Protein AF-A0A1F4KDP6-F1 (afdb_monomer)

Secondary structure (DSSP, 8-state):
----------PPPPPTTHHHHHHHHHHHHHHHHTHHHHHHHHHHHHHHHHHHHHHTT-HHHHHHHHHHHHHHHHHHHHHHHHHHHHHHTT---SHHHHHHHHHHHHH--SSS-HHHHHHHHHHHHHHHHHHHHHHHHHHHHHHHH-SS---SHHHHIIIIIS-SS-SHHHHHHHHHHHHHHHHHHHHHHH---

Structure (mmCIF, N/CA/C/O backbone):
data_AF-A0A1F4KDP6-F1
#
_entry.id   AF-A0A1F4KDP6-F1
#
loop_
_atom_site.group_PDB
_atom_site.id
_atom_site.type_symbol
_atom_site.label_atom_id
_atom_site.label_alt_id
_atom_site.label_comp_id
_atom_site.label_asym_id
_atom_site.label_entity_id
_atom_site.label_seq_id
_atom_site.pdbx_PDB_ins_code
_atom_site.Cartn_x
_atom_site.Cartn_y
_atom_site.Cartn_z
_atom_site.occupancy
_atom_site.B_iso_or_equiv
_atom_site.auth_seq_id
_atom_site.auth_comp_id
_atom_site.auth_asym_id
_atom_site.auth_atom_id
_atom_site.pdbx_PDB_model_num
ATOM 1 N N . MET A 1 1 ? 11.445 22.428 44.005 1.00 46.34 1 MET A N 1
ATOM 2 C CA . MET A 1 1 ? 10.998 21.864 42.712 1.00 46.34 1 MET A CA 1
ATOM 3 C C . MET A 1 1 ? 11.049 20.351 42.818 1.00 46.34 1 MET A C 1
ATOM 5 O O . MET A 1 1 ? 12.135 19.856 43.101 1.00 46.34 1 MET A O 1
ATOM 9 N N . PRO A 1 2 ? 9.939 19.611 42.669 1.00 44.88 2 PRO A N 1
ATOM 10 C CA . PRO A 1 2 ? 10.038 18.166 42.529 1.00 44.88 2 PRO A CA 1
ATOM 11 C C . PRO A 1 2 ? 10.537 17.830 41.109 1.00 44.88 2 PRO A C 1
ATOM 13 O O . PRO A 1 2 ? 10.125 18.495 40.155 1.00 44.88 2 PRO A O 1
ATOM 16 N N . PRO A 1 3 ? 11.428 16.840 40.945 1.00 52.94 3 PRO A N 1
ATOM 17 C CA . PRO A 1 3 ? 11.833 16.361 39.632 1.00 52.94 3 PRO A CA 1
ATOM 18 C C . PRO A 1 3 ? 10.669 15.590 38.998 1.00 52.94 3 PRO A C 1
ATOM 20 O O . PRO A 1 3 ? 10.153 14.635 39.574 1.00 52.94 3 PRO A O 1
ATOM 23 N N . THR A 1 4 ? 10.241 15.999 37.805 1.00 55.12 4 THR A N 1
ATOM 24 C CA . THR A 1 4 ? 9.323 15.218 36.972 1.00 55.12 4 THR A CA 1
ATOM 25 C C . THR A 1 4 ? 10.072 13.997 36.452 1.00 55.12 4 THR A C 1
ATOM 27 O O . THR A 1 4 ? 10.825 14.087 35.482 1.00 55.12 4 THR A O 1
ATOM 30 N N . SER A 1 5 ? 9.902 12.854 37.111 1.00 54.19 5 SER A N 1
ATOM 31 C CA . SER A 1 5 ? 10.318 11.562 36.578 1.00 54.19 5 SER A CA 1
ATOM 32 C C . SER A 1 5 ? 9.482 11.262 35.333 1.00 54.19 5 SER A C 1
ATOM 34 O O . SER A 1 5 ? 8.339 10.819 35.415 1.00 54.19 5 SER A O 1
ATOM 36 N N . SER A 1 6 ? 10.049 11.540 34.158 1.00 58.19 6 SER A N 1
ATOM 37 C CA . SER A 1 6 ? 9.520 11.051 32.887 1.00 58.19 6 SER A CA 1
ATOM 38 C C . SER A 1 6 ? 9.622 9.525 32.905 1.00 58.19 6 SER A C 1
ATOM 40 O O . SER A 1 6 ? 10.678 8.952 32.637 1.00 58.19 6 SER A O 1
ATOM 42 N N . SER A 1 7 ? 8.555 8.856 33.349 1.00 71.56 7 SER A N 1
ATOM 43 C CA . SER A 1 7 ? 8.452 7.404 33.273 1.00 71.56 7 SER A CA 1
ATOM 44 C C . SER A 1 7 ? 8.378 7.046 31.796 1.00 71.56 7 SER A C 1
ATOM 46 O O . SER A 1 7 ? 7.384 7.338 31.131 1.00 71.56 7 SER A O 1
ATOM 48 N N . ALA A 1 8 ? 9.461 6.472 31.272 1.00 72.94 8 ALA A N 1
ATOM 49 C CA . ALA A 1 8 ? 9.482 5.981 29.906 1.00 72.94 8 ALA A CA 1
ATOM 50 C C . ALA A 1 8 ? 8.299 5.013 29.697 1.00 72.94 8 ALA A C 1
ATOM 52 O O . ALA A 1 8 ? 8.023 4.190 30.580 1.00 72.94 8 ALA A O 1
ATOM 53 N N . PRO A 1 9 ? 7.584 5.104 28.563 1.00 73.69 9 PRO A N 1
ATOM 54 C CA . PRO A 1 9 ? 6.431 4.257 28.299 1.00 73.69 9 PRO A CA 1
ATOM 55 C C . PRO A 1 9 ? 6.825 2.780 28.383 1.00 73.69 9 PRO A C 1
ATOM 57 O O . PRO A 1 9 ? 7.870 2.357 27.886 1.00 73.69 9 PRO A O 1
ATOM 60 N N . LYS A 1 10 ? 5.981 1.977 29.038 1.00 79.81 10 LYS A N 1
ATOM 61 C CA . LYS A 1 10 ? 6.225 0.542 29.200 1.00 79.81 10 LYS A CA 1
ATOM 62 C C . LYS A 1 10 ? 6.181 -0.138 27.831 1.00 79.81 10 LYS A C 1
ATOM 64 O O . LYS A 1 10 ? 5.108 -0.272 27.245 1.00 79.81 10 LYS A O 1
ATOM 69 N N . VAL A 1 11 ? 7.337 -0.600 27.355 1.00 78.12 11 VAL A N 1
ATOM 70 C CA . VAL A 1 11 ? 7.451 -1.369 26.110 1.00 78.12 11 VAL A CA 1
ATOM 71 C C . VAL A 1 11 ? 6.605 -2.638 26.233 1.00 78.12 11 VAL A C 1
ATOM 73 O O . VAL A 1 11 ? 6.798 -3.442 27.148 1.00 78.12 11 VAL A O 1
ATOM 76 N N . ARG A 1 12 ? 5.636 -2.808 25.329 1.00 80.12 12 ARG A N 1
ATOM 77 C CA . ARG A 1 12 ? 4.829 -4.029 25.235 1.00 80.12 12 ARG A CA 1
ATOM 78 C C . ARG A 1 12 ? 5.523 -5.009 24.299 1.00 80.12 12 ARG A C 1
ATOM 80 O O . ARG A 1 12 ? 5.756 -4.690 23.139 1.00 80.12 12 ARG A O 1
ATOM 87 N N . THR A 1 13 ? 5.828 -6.206 24.789 1.00 83.81 13 THR A N 1
ATOM 88 C CA . THR A 1 13 ? 6.316 -7.296 23.940 1.00 83.81 13 THR A CA 1
ATOM 89 C C . THR A 1 13 ? 5.144 -7.866 23.148 1.00 83.81 13 THR A C 1
ATOM 91 O O . THR A 1 13 ? 4.147 -8.290 23.732 1.00 83.81 13 THR A O 1
ATOM 94 N N . ILE A 1 14 ? 5.257 -7.851 21.823 1.00 84.94 14 ILE A N 1
ATOM 95 C CA . ILE A 1 14 ? 4.246 -8.375 20.902 1.00 84.94 14 ILE A CA 1
ATOM 96 C C . ILE A 1 14 ? 4.724 -9.748 20.431 1.00 84.94 14 ILE A C 1
ATOM 98 O O . ILE A 1 14 ? 5.869 -9.897 20.005 1.00 84.94 14 ILE A O 1
ATOM 102 N N . GLY A 1 15 ? 3.868 -10.764 20.542 1.00 90.38 15 GLY A N 1
ATOM 103 C CA . GLY A 1 15 ? 4.198 -12.110 20.071 1.00 90.38 15 GLY A CA 1
ATOM 104 C C . GLY A 1 15 ? 4.234 -12.184 18.541 1.00 90.38 15 GLY A C 1
ATOM 105 O O . GLY A 1 15 ? 3.495 -11.469 17.869 1.00 90.38 15 GLY A O 1
ATOM 106 N N . LEU A 1 16 ? 5.028 -13.103 17.979 1.00 91.75 16 LEU A N 1
ATOM 107 C CA . LEU A 1 16 ? 5.149 -13.288 16.520 1.00 91.75 16 LEU A CA 1
ATOM 108 C C . LEU A 1 16 ? 3.801 -13.525 15.815 1.00 91.75 16 LEU A C 1
ATOM 110 O O . LEU A 1 16 ? 3.604 -13.068 14.696 1.00 91.75 16 LEU A O 1
ATOM 114 N N . MET A 1 17 ? 2.859 -14.204 16.479 1.00 93.19 17 MET A N 1
ATOM 115 C CA . MET A 1 17 ? 1.532 -14.519 15.924 1.00 93.19 17 MET A CA 1
ATOM 116 C C . MET A 1 17 ? 0.474 -13.444 16.188 1.00 93.19 17 MET A C 1
ATOM 118 O O . MET A 1 17 ? -0.661 -13.555 15.730 1.00 93.19 17 MET A O 1
ATOM 122 N N . GLN A 1 18 ? 0.814 -12.392 16.926 1.00 90.44 18 GLN A N 1
ATOM 123 C CA . GLN A 1 18 ? -0.145 -11.365 17.309 1.00 90.44 18 GLN A CA 1
ATOM 124 C C . GLN A 1 18 ? -0.760 -10.596 16.122 1.00 90.44 18 GLN A C 1
ATOM 126 O O . GLN A 1 18 ? -1.957 -10.311 16.198 1.00 90.44 18 GLN A O 1
ATOM 131 N N . PRO A 1 19 ? -0.041 -10.346 15.005 1.00 91.31 19 PRO A N 1
ATOM 132 C CA . PRO A 1 19 ? -0.649 -9.792 13.796 1.00 91.31 19 PRO A CA 1
ATOM 133 C C . PRO A 1 19 ? -1.786 -10.649 13.229 1.00 91.31 19 PRO A C 1
ATOM 135 O O . PRO A 1 19 ? -2.801 -10.110 12.794 1.00 91.31 19 PRO A O 1
ATOM 138 N N . LEU A 1 20 ? -1.668 -11.980 13.292 1.00 93.50 20 LEU A N 1
ATOM 139 C CA . LEU A 1 20 ? -2.738 -12.883 12.854 1.00 93.50 20 LEU A CA 1
ATOM 140 C C . LEU A 1 20 ? -3.960 -12.770 13.770 1.00 93.50 20 LEU A C 1
ATOM 142 O O . LEU A 1 20 ? -5.090 -12.720 13.294 1.00 93.50 20 LEU A O 1
ATOM 146 N N . THR A 1 21 ? -3.744 -12.647 15.081 1.00 91.38 21 THR A N 1
ATOM 147 C CA . THR A 1 21 ? -4.831 -12.411 16.041 1.00 91.38 21 THR A CA 1
ATOM 148 C C . THR A 1 21 ? -5.554 -11.090 15.773 1.00 91.38 21 THR A C 1
ATOM 150 O O . THR A 1 21 ? -6.776 -11.028 15.899 1.00 91.38 21 THR A O 1
ATOM 153 N N . TRP A 1 22 ? -4.834 -10.030 15.393 1.00 90.75 22 TRP A N 1
ATOM 154 C CA . TRP A 1 22 ? -5.454 -8.756 15.013 1.00 90.75 22 TRP A CA 1
ATOM 155 C C . TRP A 1 22 ? -6.295 -8.876 13.744 1.00 90.75 22 TRP A C 1
ATOM 157 O O . TRP A 1 22 ? -7.383 -8.312 13.703 1.00 90.75 22 TRP A O 1
ATOM 167 N N . LEU A 1 23 ? -5.845 -9.651 12.752 1.00 91.44 23 LEU A N 1
ATOM 168 C CA . LEU A 1 23 ? -6.625 -9.917 11.539 1.00 91.44 23 LEU A CA 1
ATOM 169 C C . LEU A 1 23 ? -7.934 -10.653 11.848 1.00 91.44 23 LEU A C 1
ATOM 171 O O . LEU A 1 23 ? -8.979 -10.273 11.326 1.00 91.44 23 LEU A O 1
ATOM 175 N N . VAL A 1 24 ? -7.901 -11.655 12.732 1.00 92.94 24 VAL A N 1
ATOM 176 C CA . VAL A 1 24 ? -9.118 -12.364 13.168 1.00 92.94 24 VAL A CA 1
ATOM 177 C C . VAL A 1 24 ? -10.084 -11.411 13.877 1.00 92.94 24 VAL A C 1
ATOM 179 O O . VAL A 1 24 ? -11.271 -11.402 13.571 1.00 92.94 24 VAL A O 1
ATOM 182 N N . ARG A 1 25 ? -9.584 -10.547 14.767 1.00 89.25 25 ARG A N 1
ATOM 183 C CA . ARG A 1 25 ? -10.423 -9.542 15.445 1.00 89.25 25 ARG A CA 1
ATOM 184 C C . ARG A 1 25 ? -11.013 -8.524 14.474 1.00 89.25 25 ARG A C 1
ATOM 186 O O . ARG A 1 25 ? -12.188 -8.204 14.579 1.00 89.25 25 ARG A O 1
ATOM 193 N N . ALA A 1 26 ? -10.225 -8.056 13.508 1.00 87.25 26 ALA A N 1
ATOM 194 C CA . ALA A 1 26 ? -10.706 -7.149 12.471 1.00 87.25 26 ALA A CA 1
ATOM 195 C C . ALA A 1 26 ? -11.806 -7.796 11.612 1.00 87.25 26 ALA A C 1
ATOM 197 O O . ALA A 1 26 ? -12.761 -7.127 11.218 1.00 87.25 26 ALA A O 1
ATOM 198 N N . TRP A 1 27 ? -11.702 -9.103 11.351 1.00 90.38 27 TRP A N 1
ATOM 199 C CA . TRP A 1 27 ? -12.753 -9.862 10.679 1.00 90.38 27 TRP A CA 1
ATOM 200 C C . TRP A 1 27 ? -14.034 -9.933 11.519 1.00 90.38 27 TRP A C 1
ATOM 202 O O . TRP A 1 27 ? -15.114 -9.631 11.010 1.00 90.38 27 TRP A O 1
ATOM 212 N N . ASP A 1 28 ? -13.918 -10.261 12.808 1.00 89.69 28 ASP A N 1
ATOM 213 C CA . ASP A 1 28 ? -15.059 -10.293 13.730 1.00 89.69 28 ASP A CA 1
ATOM 214 C C . ASP A 1 28 ? -15.745 -8.923 13.837 1.00 89.69 28 ASP A C 1
ATOM 216 O O . ASP A 1 28 ? -16.976 -8.844 13.792 1.00 89.69 28 ASP A O 1
ATOM 220 N N . ASP A 1 29 ? -14.968 -7.842 13.922 1.00 88.50 29 ASP A N 1
ATOM 221 C CA . ASP A 1 29 ? -15.471 -6.466 13.914 1.00 88.50 29 ASP A CA 1
ATOM 222 C C . ASP A 1 29 ? -16.233 -6.165 12.622 1.00 88.50 29 ASP A C 1
ATOM 224 O O . ASP A 1 29 ? -17.353 -5.654 12.664 1.00 88.50 29 ASP A O 1
ATOM 228 N N . MET A 1 30 ? -15.666 -6.519 11.466 1.00 86.81 30 MET A N 1
ATOM 229 C CA . MET A 1 30 ? -16.302 -6.303 10.166 1.00 86.81 30 MET A CA 1
ATOM 230 C C . MET A 1 30 ? -17.648 -7.030 10.066 1.00 86.81 30 MET A C 1
ATOM 232 O O . MET A 1 30 ? -18.629 -6.438 9.612 1.00 86.81 30 MET A O 1
ATOM 236 N N . VAL A 1 31 ? -17.720 -8.279 10.537 1.00 89.19 31 VAL A N 1
ATOM 237 C CA . VAL A 1 31 ? -18.964 -9.063 10.566 1.00 89.19 31 VAL A CA 1
ATOM 238 C C . VAL A 1 31 ? -19.986 -8.450 11.531 1.00 89.19 31 VAL A C 1
ATOM 240 O O . VAL A 1 31 ? -21.166 -8.367 11.192 1.00 89.19 31 VAL A O 1
ATOM 243 N N . ARG A 1 32 ? -19.553 -7.978 12.709 1.00 87.06 32 ARG A N 1
ATOM 244 C CA . ARG A 1 32 ? -20.430 -7.371 13.731 1.00 87.06 32 ARG A CA 1
ATOM 245 C C . ARG A 1 32 ? -20.969 -5.999 13.331 1.00 87.06 32 ARG A C 1
ATOM 247 O O . ARG A 1 32 ? -22.132 -5.709 13.594 1.00 87.06 32 ARG A O 1
ATOM 254 N N . ILE A 1 33 ? -20.140 -5.160 12.712 1.00 87.25 33 ILE A N 1
ATOM 255 C CA . ILE A 1 33 ? -20.524 -3.827 12.216 1.00 87.25 33 ILE A CA 1
ATOM 256 C C . ILE A 1 33 ? -21.403 -3.957 10.959 1.00 87.25 33 ILE A C 1
ATOM 258 O O . ILE A 1 33 ? -22.304 -3.147 10.726 1.00 87.25 33 ILE A O 1
ATOM 262 N N . GLY A 1 34 ? -21.161 -4.985 10.141 1.00 88.38 34 GLY A N 1
ATOM 263 C CA . GLY A 1 34 ? -21.977 -5.319 8.981 1.00 88.38 34 GLY A CA 1
ATOM 264 C C . GLY A 1 34 ? -21.835 -4.313 7.836 1.00 88.38 34 GLY A C 1
ATOM 265 O O . GLY A 1 34 ? -20.730 -3.973 7.405 1.00 88.38 34 GLY A O 1
ATOM 266 N N . PHE A 1 35 ? -22.968 -3.837 7.310 1.00 86.25 35 PHE A N 1
ATOM 267 C CA . PHE A 1 35 ? -23.013 -3.073 6.058 1.00 86.25 35 PHE A CA 1
ATOM 268 C C . PHE A 1 35 ? -22.203 -1.770 6.092 1.00 86.25 35 PHE A C 1
ATOM 270 O O . PHE A 1 35 ? -21.595 -1.422 5.087 1.00 86.25 35 PHE A O 1
ATOM 277 N N . ALA A 1 36 ? -22.151 -1.060 7.224 1.00 84.88 36 ALA A N 1
ATOM 278 C CA . ALA A 1 36 ? -21.415 0.205 7.309 1.00 84.88 36 ALA A CA 1
ATOM 279 C C . ALA A 1 36 ? -19.906 0.019 7.060 1.00 84.88 36 ALA A C 1
ATOM 281 O O . ALA A 1 36 ? -19.294 0.823 6.358 1.00 84.88 36 ALA A O 1
ATOM 282 N N . SER A 1 37 ? -19.329 -1.071 7.578 1.00 85.81 37 SER A N 1
ATOM 283 C CA . SER A 1 37 ? -17.924 -1.426 7.351 1.00 85.81 37 SER A CA 1
ATOM 284 C C . SER A 1 37 ? -17.690 -1.857 5.898 1.00 85.81 37 SER A C 1
ATOM 286 O O . SER A 1 37 ? -16.797 -1.339 5.224 1.00 85.81 37 SER A O 1
ATOM 288 N N . LEU A 1 38 ? -18.560 -2.728 5.370 1.00 87.88 38 LEU A N 1
ATOM 289 C CA . LEU A 1 38 ? -18.462 -3.223 3.992 1.00 87.88 38 LEU A CA 1
ATOM 290 C C . LEU A 1 38 ? -18.635 -2.122 2.944 1.00 87.88 38 LEU A C 1
ATOM 292 O O . LEU A 1 38 ? -17.889 -2.091 1.966 1.00 87.88 38 LEU A O 1
ATOM 296 N N . ALA A 1 39 ? -19.593 -1.215 3.131 1.00 87.75 39 ALA A N 1
ATOM 297 C CA . ALA A 1 39 ? -19.838 -0.113 2.208 1.00 87.75 39 ALA A CA 1
ATOM 298 C C . 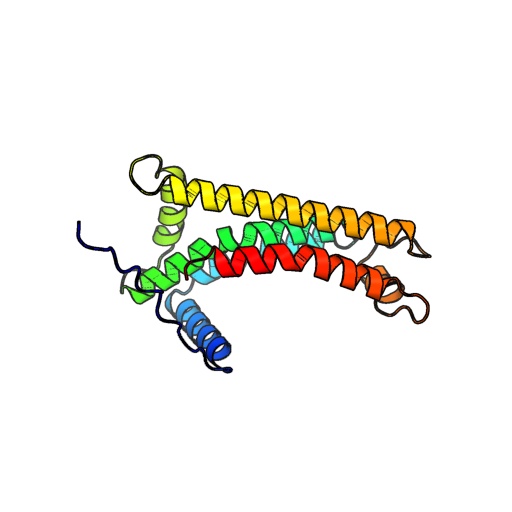ALA A 1 39 ? -18.609 0.798 2.110 1.00 87.75 39 ALA A C 1
ATOM 300 O O . ALA A 1 39 ? -18.168 1.125 1.009 1.00 87.75 39 ALA A O 1
ATOM 301 N N . HIS A 1 40 ? -18.005 1.143 3.250 1.00 86.50 40 HIS A N 1
ATOM 302 C CA . HIS A 1 40 ? -16.817 1.993 3.277 1.00 86.50 40 HIS A CA 1
ATOM 303 C C . HIS A 1 40 ? -15.591 1.306 2.658 1.00 86.50 40 HIS A C 1
ATOM 305 O O . HIS A 1 40 ? -14.902 1.899 1.827 1.00 86.50 40 HIS A O 1
ATOM 311 N N . GLY A 1 41 ? -15.358 0.029 2.980 1.00 87.62 41 GLY A N 1
ATOM 312 C CA . GLY A 1 41 ? -14.306 -0.766 2.337 1.00 87.62 41 GLY A CA 1
ATOM 313 C C . GLY A 1 41 ? -14.509 -0.901 0.823 1.00 87.62 41 GLY A C 1
ATOM 314 O O . GLY A 1 41 ? -13.557 -0.776 0.053 1.00 87.62 41 GLY A O 1
ATOM 315 N N . SER A 1 42 ? -15.757 -1.063 0.375 1.00 89.88 42 SER A N 1
ATOM 316 C CA . SER A 1 42 ? -16.097 -1.177 -1.049 1.00 89.88 42 SER A CA 1
ATOM 317 C C . SER A 1 42 ? -15.756 0.090 -1.830 1.00 89.88 42 SER A C 1
ATOM 319 O O . SER A 1 42 ? -15.273 -0.008 -2.954 1.00 89.88 42 SER A O 1
ATOM 321 N N . VAL A 1 43 ? -15.930 1.277 -1.238 1.00 89.75 43 VAL A N 1
ATOM 322 C CA . VAL A 1 43 ? -15.515 2.543 -1.869 1.00 89.75 43 VAL A CA 1
ATOM 323 C C . VAL A 1 43 ? -14.010 2.546 -2.150 1.00 89.75 43 VAL A C 1
ATOM 325 O O . VAL A 1 43 ? -13.594 2.936 -3.240 1.00 89.75 43 VAL A O 1
ATOM 328 N N . MET A 1 44 ? -13.190 2.057 -1.213 1.00 90.19 44 MET A N 1
ATOM 329 C CA . MET A 1 44 ? -11.738 1.960 -1.410 1.00 90.19 44 MET A CA 1
ATOM 330 C C . MET A 1 44 ? -11.374 0.955 -2.506 1.00 90.19 44 MET A C 1
ATOM 332 O O . MET A 1 44 ? -10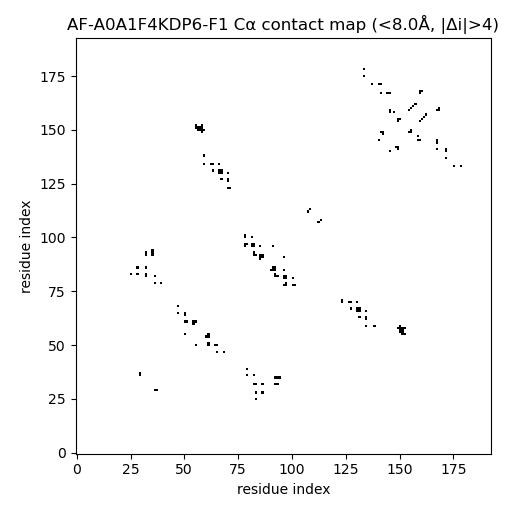.521 1.244 -3.345 1.00 90.19 44 MET A O 1
ATOM 336 N N . VAL A 1 45 ? -12.044 -0.202 -2.529 1.00 92.94 45 VAL A N 1
ATOM 337 C CA . VAL A 1 45 ? -11.851 -1.226 -3.567 1.00 92.94 45 VAL A CA 1
ATOM 338 C C . VAL A 1 45 ? -12.206 -0.674 -4.944 1.00 92.94 45 VAL A C 1
ATOM 340 O O . VAL A 1 45 ? -11.425 -0.828 -5.879 1.00 92.94 45 VAL A O 1
ATOM 343 N N . VAL A 1 46 ? -13.344 0.013 -5.071 1.00 94.50 46 VAL A N 1
ATOM 344 C CA . VAL A 1 46 ? -13.778 0.626 -6.333 1.00 94.50 46 VAL A CA 1
ATOM 345 C C . VAL A 1 46 ? -12.801 1.710 -6.779 1.00 94.50 46 VAL A C 1
ATOM 347 O O . VAL A 1 46 ? -12.445 1.746 -7.953 1.00 94.50 46 VAL A O 1
ATOM 350 N N . ALA A 1 47 ? -12.315 2.555 -5.866 1.00 91.69 47 ALA A N 1
ATOM 351 C CA . ALA A 1 47 ? -11.323 3.578 -6.191 1.00 91.69 47 ALA A CA 1
ATOM 352 C C . ALA A 1 47 ? -10.007 2.964 -6.705 1.00 91.69 47 ALA A C 1
ATOM 354 O O . ALA A 1 47 ? -9.503 3.372 -7.752 1.00 91.69 47 ALA A O 1
ATOM 355 N N . GLY A 1 48 ? -9.484 1.943 -6.019 1.00 91.12 48 GLY A N 1
ATOM 356 C CA . GLY A 1 48 ? -8.285 1.221 -6.455 1.00 91.12 48 GLY A CA 1
ATOM 357 C C . GLY A 1 48 ? -8.484 0.496 -7.791 1.00 91.12 48 GLY A C 1
ATOM 358 O O . GLY A 1 48 ? -7.641 0.589 -8.683 1.00 91.12 48 GLY A O 1
ATOM 359 N N . ALA A 1 49 ? -9.629 -0.165 -7.973 1.00 93.12 49 ALA A N 1
ATOM 360 C CA . ALA A 1 49 ? -9.983 -0.826 -9.226 1.00 93.12 49 ALA A CA 1
ATOM 361 C C . ALA A 1 49 ? -10.116 0.174 -10.384 1.00 93.12 49 ALA A C 1
ATOM 363 O O . ALA A 1 49 ? -9.649 -0.109 -11.485 1.00 93.12 49 ALA A O 1
ATOM 364 N N . ALA A 1 50 ? -10.685 1.357 -10.138 1.00 93.12 50 ALA A N 1
ATOM 365 C CA . ALA A 1 50 ? -10.776 2.426 -11.126 1.00 93.12 50 ALA A CA 1
ATOM 366 C C . ALA A 1 50 ? -9.388 2.943 -11.527 1.00 93.12 50 ALA A C 1
ATOM 368 O O . ALA A 1 50 ? -9.128 3.102 -12.719 1.00 93.12 50 ALA A O 1
ATOM 369 N N . ILE A 1 51 ? -8.474 3.136 -10.566 1.00 91.81 51 ILE A N 1
ATOM 370 C CA . ILE A 1 51 ? -7.076 3.496 -10.853 1.00 91.81 51 ILE A CA 1
ATOM 371 C C . ILE A 1 51 ? -6.440 2.457 -11.783 1.00 91.81 51 ILE A C 1
ATOM 373 O O . ILE A 1 51 ? -5.866 2.823 -12.809 1.00 91.81 51 ILE A O 1
ATOM 377 N N . ILE A 1 52 ? -6.580 1.167 -11.465 1.00 90.50 52 ILE A N 1
ATOM 378 C CA . ILE A 1 52 ? -6.028 0.084 -12.288 1.00 90.50 52 ILE A CA 1
ATOM 379 C C . ILE A 1 52 ? -6.661 0.097 -13.682 1.00 90.50 52 ILE A C 1
ATOM 381 O O . ILE A 1 52 ? -5.942 0.154 -14.677 1.00 90.50 52 ILE A O 1
ATOM 385 N N . ALA A 1 53 ? -7.991 0.110 -13.773 1.00 90.62 53 ALA A N 1
ATOM 386 C CA . ALA A 1 53 ? -8.703 0.083 -15.047 1.00 90.62 53 ALA A CA 1
ATOM 387 C C . ALA A 1 53 ? -8.301 1.254 -15.961 1.00 90.62 53 ALA A C 1
ATOM 389 O O . ALA A 1 53 ? -8.051 1.052 -17.149 1.00 90.62 53 ALA A O 1
ATOM 390 N N . LEU A 1 54 ? -8.166 2.462 -15.408 1.00 89.56 54 LEU A N 1
ATOM 391 C CA . LEU A 1 54 ? -7.847 3.671 -16.171 1.00 89.56 54 LEU A CA 1
ATOM 392 C C . LEU A 1 54 ? -6.358 3.793 -16.524 1.00 89.56 54 LEU A C 1
ATOM 394 O O . LEU A 1 54 ? -6.023 4.360 -17.565 1.00 89.56 54 LEU A O 1
ATOM 398 N N . ALA A 1 55 ? -5.458 3.286 -15.675 1.00 88.69 55 ALA A N 1
ATOM 399 C CA . ALA A 1 55 ? -4.023 3.539 -15.798 1.00 88.69 55 ALA A CA 1
ATOM 400 C C . ALA A 1 55 ? -3.178 2.310 -16.173 1.00 88.69 55 ALA A C 1
ATOM 402 O O . ALA A 1 55 ? -1.984 2.473 -16.403 1.00 88.69 55 ALA A O 1
ATOM 403 N N . HIS A 1 56 ? -3.747 1.104 -16.295 1.00 84.38 56 HI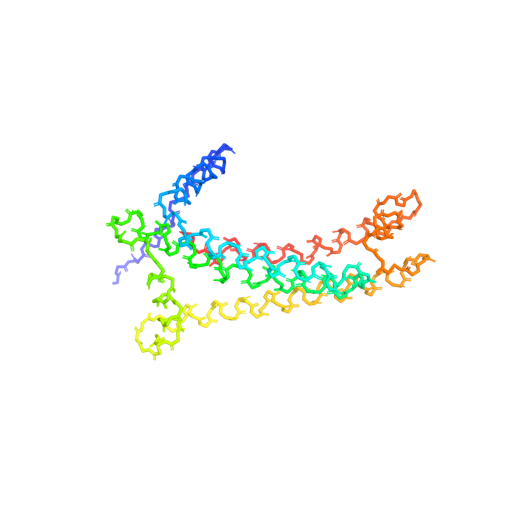S A N 1
ATOM 404 C CA . HIS A 1 56 ? -2.977 -0.128 -16.547 1.00 84.38 56 HIS A CA 1
ATOM 405 C C . HIS A 1 56 ? -2.041 -0.084 -17.770 1.00 84.38 56 HIS A C 1
ATOM 407 O O . HIS A 1 56 ? -0.978 -0.701 -17.748 1.00 84.38 56 HIS A O 1
ATOM 413 N N . HIS A 1 57 ? -2.397 0.667 -18.816 1.00 84.12 57 HIS A N 1
ATOM 414 C CA . HIS A 1 57 ? -1.562 0.861 -20.011 1.00 84.12 57 HIS A CA 1
ATOM 415 C C . HIS A 1 57 ? -0.530 1.992 -19.892 1.00 84.12 57 HIS 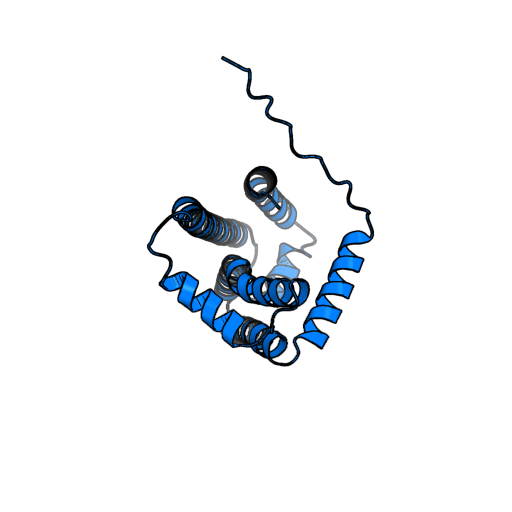A C 1
ATOM 417 O O . HIS A 1 57 ? 0.258 2.213 -20.807 1.00 84.12 57 HIS A O 1
ATOM 423 N N . ARG A 1 58 ? -0.555 2.757 -18.801 1.00 84.50 58 ARG A N 1
ATOM 424 C CA . ARG A 1 58 ? 0.313 3.912 -18.566 1.00 84.50 58 ARG A CA 1
ATOM 425 C C . ARG A 1 58 ? 1.067 3.691 -17.265 1.00 84.50 58 ARG A C 1
ATOM 427 O O . ARG A 1 58 ? 0.677 4.231 -16.234 1.00 84.50 58 ARG A O 1
ATOM 434 N N . PHE A 1 59 ? 2.150 2.915 -17.319 1.00 83.56 59 PHE A N 1
ATOM 435 C CA . PHE A 1 59 ? 2.906 2.486 -16.135 1.00 83.56 59 PHE A CA 1
ATOM 436 C C . PHE A 1 59 ? 3.182 3.613 -15.130 1.00 83.56 59 PHE A C 1
ATOM 438 O O . PHE A 1 59 ? 2.862 3.471 -13.954 1.00 83.56 59 PHE A O 1
ATOM 445 N N . TRP A 1 60 ? 3.681 4.765 -15.586 1.00 82.25 60 TRP A N 1
ATOM 446 C CA . TRP A 1 60 ? 3.986 5.896 -14.700 1.00 82.25 60 TRP A CA 1
ATOM 447 C C . TRP A 1 60 ? 2.747 6.557 -14.091 1.00 82.25 60 TRP A C 1
ATOM 449 O O . TRP A 1 60 ? 2.778 6.965 -12.932 1.00 82.25 60 TRP A O 1
ATOM 459 N N . LEU A 1 61 ? 1.641 6.618 -14.840 1.00 84.31 61 LEU A N 1
ATOM 460 C CA . LEU A 1 61 ? 0.363 7.099 -14.315 1.00 84.31 61 LEU A CA 1
ATOM 461 C C . LEU A 1 61 ? -0.178 6.132 -13.258 1.00 84.31 61 LEU A C 1
ATOM 463 O O . LEU A 1 61 ? -0.650 6.575 -12.217 1.00 84.31 61 LEU A O 1
ATOM 467 N N . LEU A 1 62 ? -0.080 4.824 -13.510 1.00 86.06 62 LEU A N 1
ATOM 468 C CA . LEU A 1 62 ? -0.512 3.787 -12.577 1.00 86.06 62 LEU A CA 1
ATOM 469 C C . LEU A 1 62 ? 0.315 3.820 -11.293 1.00 86.06 62 LEU A C 1
ATOM 471 O O . LEU A 1 62 ? -0.257 3.835 -10.208 1.00 86.06 62 LEU A O 1
ATOM 475 N N . ALA A 1 63 ? 1.643 3.868 -11.418 1.00 85.19 63 ALA A N 1
ATOM 476 C CA . ALA A 1 63 ? 2.559 3.943 -10.288 1.00 85.19 63 ALA A CA 1
ATOM 477 C C . ALA A 1 63 ? 2.279 5.192 -9.442 1.00 85.19 63 ALA A C 1
ATOM 479 O O . ALA A 1 63 ? 2.056 5.075 -8.241 1.00 85.19 63 ALA A O 1
ATOM 480 N N . GLY A 1 64 ? 2.185 6.368 -10.074 1.00 86.31 64 GLY A N 1
ATOM 481 C CA . GLY A 1 64 ? 1.863 7.616 -9.382 1.00 86.31 64 GLY A CA 1
ATOM 482 C C . GLY A 1 64 ? 0.491 7.595 -8.701 1.00 86.31 64 GLY A C 1
ATOM 483 O O . GLY A 1 64 ? 0.380 7.964 -7.533 1.00 86.31 64 GLY A O 1
ATOM 484 N N . ALA A 1 65 ? -0.549 7.125 -9.394 1.00 86.69 65 ALA A N 1
ATOM 485 C CA . ALA A 1 65 ? -1.907 7.068 -8.853 1.00 86.69 65 ALA A CA 1
ATOM 486 C C . ALA A 1 65 ? -2.037 6.071 -7.691 1.00 86.69 65 ALA A C 1
ATOM 488 O O . ALA A 1 65 ? -2.669 6.390 -6.684 1.00 86.69 65 ALA A O 1
ATOM 489 N N . LEU A 1 66 ? -1.408 4.893 -7.789 1.00 86.62 66 LEU A N 1
ATOM 490 C CA . LEU A 1 66 ? -1.371 3.919 -6.696 1.00 86.62 66 LEU A CA 1
ATOM 491 C C . LEU A 1 66 ? -0.583 4.454 -5.498 1.00 86.62 66 LEU A C 1
ATOM 493 O O . LEU A 1 66 ? -1.065 4.350 -4.372 1.00 86.62 66 LEU A O 1
ATOM 497 N N . SER A 1 67 ? 0.584 5.069 -5.721 1.00 85.25 67 SER A N 1
ATOM 498 C CA . SER A 1 67 ? 1.357 5.707 -4.651 1.00 85.25 67 SER A CA 1
ATOM 499 C C . SER A 1 67 ? 0.553 6.805 -3.952 1.00 85.25 67 SER A C 1
ATOM 501 O O . SER A 1 67 ? 0.495 6.824 -2.725 1.00 85.25 67 SER A O 1
ATOM 503 N N . GLY A 1 68 ? -0.129 7.672 -4.706 1.00 84.31 68 GLY A N 1
ATOM 504 C CA . GLY A 1 68 ? -1.000 8.706 -4.144 1.00 84.31 68 GLY A CA 1
ATOM 505 C C . GLY A 1 68 ? -2.166 8.124 -3.341 1.00 84.31 68 GLY A C 1
ATOM 506 O O . GLY A 1 68 ? -2.437 8.571 -2.228 1.00 84.31 68 GLY A O 1
ATOM 507 N N . PHE A 1 69 ? -2.815 7.078 -3.856 1.00 87.06 69 PHE A N 1
ATOM 508 C CA . PHE A 1 69 ? -3.882 6.382 -3.139 1.00 87.06 69 PHE A CA 1
ATOM 509 C C . PHE A 1 69 ? -3.394 5.786 -1.811 1.00 87.06 69 PHE A C 1
ATOM 511 O O . PHE A 1 69 ? -4.039 5.979 -0.782 1.00 87.06 69 PHE A O 1
ATOM 518 N N . LEU A 1 70 ? -2.229 5.132 -1.806 1.00 83.56 70 LEU A N 1
ATOM 519 C CA . LEU A 1 70 ? -1.597 4.575 -0.604 1.00 83.56 70 LEU A CA 1
ATOM 520 C C . LEU A 1 70 ? -1.246 5.643 0.440 1.00 83.56 70 LEU A C 1
ATOM 522 O O . LEU A 1 70 ? -1.369 5.377 1.631 1.00 83.56 70 LEU A O 1
ATOM 526 N N . VAL A 1 71 ? -0.861 6.851 0.019 1.00 81.25 71 VAL A N 1
ATOM 527 C CA . VAL A 1 71 ? -0.607 7.976 0.937 1.00 81.25 71 VAL A CA 1
ATOM 528 C C . VAL A 1 71 ? -1.895 8.462 1.610 1.00 81.25 71 VAL A C 1
ATOM 530 O O . VAL A 1 71 ? -1.877 8.823 2.785 1.00 81.25 71 VAL A O 1
ATOM 533 N N . VAL A 1 72 ? -3.024 8.451 0.896 1.00 78.50 72 VAL A N 1
ATOM 534 C CA . VAL A 1 72 ? -4.330 8.894 1.422 1.00 78.50 72 VAL A CA 1
ATOM 535 C C . VAL A 1 72 ? -5.047 7.780 2.204 1.00 78.50 72 VAL A C 1
ATOM 537 O O . VAL A 1 72 ? -5.866 8.059 3.083 1.00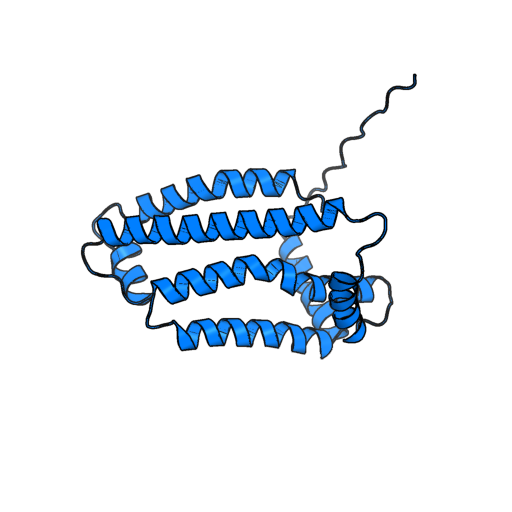 78.50 72 VAL A O 1
ATOM 540 N N . ALA A 1 73 ? -4.719 6.514 1.941 1.00 82.38 73 ALA A N 1
ATOM 541 C CA . ALA A 1 73 ? -5.364 5.348 2.544 1.00 82.38 73 ALA A CA 1
ATOM 542 C C . ALA A 1 73 ? -5.414 5.351 4.089 1.00 82.38 73 ALA A C 1
ATOM 544 O O . ALA A 1 73 ? -6.479 5.028 4.619 1.00 82.38 73 ALA A O 1
ATOM 545 N N . PRO A 1 74 ? -4.370 5.758 4.847 1.00 76.06 74 PRO A N 1
ATOM 546 C CA . PRO A 1 74 ? -4.440 5.831 6.308 1.00 76.06 74 PRO A CA 1
ATOM 547 C C . PRO A 1 74 ? -5.540 6.769 6.805 1.00 76.06 74 PRO A C 1
ATOM 549 O O . PRO A 1 74 ? -6.241 6.442 7.761 1.00 76.06 74 PRO A O 1
ATOM 552 N N . VAL A 1 75 ? -5.742 7.902 6.121 1.00 76.81 75 VAL A N 1
ATOM 553 C CA . VAL A 1 75 ? -6.815 8.853 6.439 1.00 76.81 75 VAL A CA 1
ATOM 554 C C . VAL A 1 75 ? -8.171 8.209 6.173 1.00 76.81 75 VAL A C 1
ATOM 556 O O . VAL A 1 75 ? -9.054 8.266 7.024 1.00 76.81 75 VAL A O 1
ATOM 559 N N . LEU A 1 76 ? -8.329 7.518 5.042 1.00 81.19 76 LEU A N 1
ATOM 560 C CA . LEU A 1 76 ? -9.566 6.799 4.724 1.00 81.19 76 LEU A CA 1
ATOM 561 C C . LEU A 1 76 ? -9.861 5.681 5.739 1.00 81.19 76 LEU A C 1
ATOM 563 O O . LEU A 1 76 ? -11.025 5.473 6.100 1.00 81.19 76 LEU A O 1
ATOM 567 N N . ALA A 1 77 ? -8.822 5.005 6.236 1.00 83.06 77 ALA A N 1
ATOM 568 C CA . ALA A 1 77 ? -8.916 3.944 7.237 1.00 83.06 77 ALA A CA 1
ATOM 569 C C . ALA A 1 77 ? -9.339 4.451 8.628 1.00 83.06 77 ALA A C 1
ATOM 571 O O . ALA A 1 77 ? -9.924 3.684 9.391 1.00 83.06 77 ALA A O 1
ATOM 572 N N . THR A 1 78 ? -9.141 5.738 8.952 1.00 81.06 78 THR A N 1
ATOM 573 C CA . THR A 1 78 ? -9.565 6.315 10.250 1.00 81.06 78 THR A CA 1
ATOM 574 C C . THR A 1 78 ? -11.042 6.099 10.564 1.00 81.06 78 THR A C 1
ATOM 576 O O . THR A 1 78 ? -11.408 5.899 11.719 1.00 81.06 78 THR A O 1
ATOM 579 N N . SER A 1 79 ? -11.894 6.080 9.543 1.00 81.12 79 SER A N 1
ATOM 580 C CA . SER A 1 79 ? -13.324 5.800 9.690 1.00 81.12 79 SER A CA 1
ATOM 581 C C . SER A 1 79 ? -13.620 4.346 10.086 1.00 81.12 79 SER A C 1
ATOM 583 O O . SER A 1 79 ? -14.498 4.114 10.914 1.00 81.12 79 SER A O 1
ATOM 585 N N . LEU A 1 80 ? -12.853 3.377 9.572 1.00 84.12 80 LEU A N 1
ATOM 586 C CA . LEU A 1 80 ? -12.937 1.974 9.988 1.00 84.12 80 LEU A CA 1
ATOM 587 C C . LEU A 1 80 ? -12.438 1.819 11.428 1.00 84.12 80 LEU A C 1
ATOM 589 O O . LEU A 1 80 ? -13.097 1.170 12.237 1.00 84.12 80 LEU A O 1
ATOM 593 N N . TYR A 1 81 ? -11.348 2.503 11.789 1.00 83.19 81 TYR A N 1
ATOM 594 C CA . TYR A 1 81 ? -10.874 2.541 13.176 1.00 83.19 81 TYR A CA 1
ATOM 595 C C . TYR A 1 81 ? -11.898 3.177 14.121 1.00 83.19 81 TYR A C 1
ATOM 597 O O . TYR A 1 81 ? -12.087 2.703 15.240 1.00 83.19 81 TYR A O 1
ATOM 605 N N . ALA A 1 82 ? -12.598 4.225 13.682 1.00 83.44 82 ALA A N 1
ATOM 606 C CA . ALA A 1 82 ? -13.666 4.838 14.461 1.00 83.44 82 ALA A CA 1
ATOM 607 C C . ALA A 1 82 ? -14.840 3.872 14.688 1.00 83.44 82 ALA A C 1
ATOM 609 O O . ALA A 1 82 ? -15.388 3.852 15.791 1.00 83.44 82 ALA A O 1
ATOM 610 N N . LEU A 1 83 ? -15.189 3.054 13.689 1.00 85.38 83 LEU A N 1
ATOM 611 C CA . LEU A 1 83 ? -16.219 2.020 13.811 1.00 85.38 83 LEU A CA 1
ATOM 612 C C . LEU A 1 83 ? -15.811 0.911 14.791 1.00 85.38 83 LEU A C 1
ATOM 614 O O . LEU A 1 83 ? -16.581 0.619 15.705 1.00 85.38 83 LEU A O 1
ATOM 618 N N . SER A 1 84 ? -14.604 0.347 14.662 1.00 84.88 84 SER A N 1
ATOM 619 C CA . SER A 1 84 ? -14.089 -0.650 15.619 1.00 84.88 84 SER A CA 1
ATOM 620 C C . SER A 1 84 ? -14.017 -0.083 17.038 1.00 84.88 84 SER A C 1
ATOM 622 O O . SER A 1 84 ? -14.462 -0.718 17.989 1.00 84.88 84 SER A O 1
ATOM 624 N N . ARG A 1 85 ? -13.572 1.168 17.199 1.00 84.81 85 ARG A N 1
ATOM 625 C CA . ARG A 1 85 ? -13.530 1.834 18.509 1.00 84.81 85 ARG A CA 1
ATOM 626 C C . ARG A 1 85 ? -14.920 2.057 19.112 1.00 84.81 85 ARG A C 1
ATOM 628 O O . ARG A 1 85 ? -15.069 1.982 20.329 1.00 84.81 85 ARG A O 1
ATOM 635 N N . ALA A 1 86 ? -15.927 2.363 18.293 1.00 85.00 86 ALA A N 1
ATOM 636 C CA . ALA A 1 86 ? -17.311 2.466 18.756 1.00 85.00 86 ALA A CA 1
ATOM 637 C C . ALA A 1 86 ? -17.832 1.096 19.221 1.00 85.00 86 ALA A C 1
ATOM 639 O O . ALA A 1 86 ? -18.437 1.002 20.289 1.00 85.00 86 ALA A O 1
ATOM 640 N N . LEU A 1 87 ? -17.517 0.033 18.473 1.00 86.75 87 LEU A N 1
ATOM 641 C CA . LEU A 1 87 ? -17.869 -1.342 18.827 1.00 86.75 87 LEU A CA 1
ATOM 642 C C . LEU A 1 87 ? -17.236 -1.770 20.163 1.00 86.75 87 LEU A C 1
ATOM 644 O O . LEU A 1 87 ? -17.938 -2.289 21.030 1.00 86.75 87 LEU A O 1
ATOM 648 N N . GLU A 1 88 ? -15.946 -1.490 20.372 1.00 85.88 88 GLU A N 1
ATOM 649 C CA . GLU A 1 88 ? -15.240 -1.773 21.634 1.00 85.88 88 GLU A CA 1
ATOM 650 C C . GLU A 1 88 ? -15.841 -1.033 22.839 1.00 85.88 88 GLU A C 1
ATOM 652 O O . GLU A 1 88 ? -15.817 -1.540 23.960 1.00 85.88 88 GLU A O 1
ATOM 657 N N . ARG A 1 89 ? -16.407 0.160 22.622 1.00 86.25 89 ARG A N 1
ATOM 658 C CA . ARG A 1 89 ? -17.059 0.973 23.664 1.00 86.25 89 ARG A CA 1
ATOM 659 C C . ARG A 1 89 ? -18.511 0.575 23.933 1.00 86.25 89 ARG A C 1
ATOM 661 O O . ARG A 1 89 ? -19.152 1.186 24.786 1.00 86.25 89 ARG A O 1
ATOM 668 N N . GLY A 1 90 ? -19.042 -0.420 23.221 1.00 83.62 90 GLY A N 1
ATOM 669 C CA . GLY A 1 90 ? -20.460 -0.785 23.282 1.00 83.62 90 GLY A CA 1
ATOM 670 C C . GLY A 1 90 ? -21.387 0.281 22.684 1.00 83.62 90 GLY A C 1
ATOM 671 O O . GLY A 1 90 ? -22.590 0.276 22.944 1.00 83.62 90 GLY A O 1
ATOM 672 N N . GLU A 1 91 ? -20.841 1.209 21.897 1.00 85.19 91 GLU A N 1
ATOM 673 C CA . GLU A 1 91 ? -21.602 2.227 21.181 1.00 85.19 91 GLU A CA 1
ATOM 674 C C . GLU A 1 91 ? -22.153 1.658 19.861 1.00 85.19 91 GLU A C 1
ATOM 676 O O . GLU A 1 91 ? -21.688 0.644 19.335 1.00 85.19 91 GLU A O 1
ATOM 681 N N . LYS A 1 92 ? -23.166 2.319 19.286 1.00 82.94 92 LYS A N 1
ATOM 682 C CA . LYS A 1 92 ? -23.709 1.923 17.979 1.00 82.94 92 LYS A CA 1
ATOM 683 C C . LYS A 1 92 ? -22.707 2.265 16.872 1.00 82.94 92 LYS A C 1
ATOM 685 O O . LYS A 1 92 ? -22.593 3.426 16.489 1.00 82.94 92 LYS A O 1
ATOM 690 N N . ALA A 1 93 ? -22.018 1.256 16.345 1.00 83.38 93 ALA A N 1
ATOM 691 C CA . ALA A 1 93 ? -21.124 1.379 15.196 1.00 83.38 93 ALA A CA 1
ATOM 692 C C . ALA A 1 93 ? -21.927 1.424 13.879 1.00 83.38 93 ALA A C 1
ATOM 694 O O . ALA A 1 93 ? -22.117 0.409 13.214 1.00 83.38 93 ALA A O 1
ATOM 695 N N . ASP A 1 94 ? -22.445 2.603 13.527 1.00 83.50 94 ASP A N 1
ATOM 696 C CA . ASP A 1 94 ? -23.258 2.823 12.326 1.00 83.50 94 ASP A CA 1
ATOM 697 C C . ASP A 1 94 ? -22.647 3.873 11.375 1.00 83.50 94 ASP A C 1
ATOM 699 O O . ASP A 1 94 ? -21.628 4.508 11.655 1.00 83.50 94 ASP A O 1
ATOM 703 N N . ALA A 1 95 ? -23.293 4.096 10.226 1.00 80.19 95 ALA A N 1
ATOM 704 C CA . ALA A 1 95 ? -22.858 5.100 9.253 1.00 80.19 95 ALA A CA 1
ATOM 705 C C . ALA A 1 95 ? -22.822 6.535 9.823 1.00 80.19 95 ALA A C 1
ATOM 707 O O . ALA A 1 95 ? -22.129 7.394 9.276 1.00 80.19 95 ALA A O 1
ATOM 708 N N . ARG A 1 96 ? -23.524 6.815 10.934 1.00 81.44 96 ARG A N 1
ATOM 709 C CA . ARG A 1 96 ? -23.469 8.126 11.596 1.00 81.44 96 ARG A CA 1
ATOM 710 C C . ARG A 1 96 ? -22.155 8.314 12.328 1.00 81.44 96 ARG A C 1
ATOM 712 O O . ARG A 1 96 ? -21.723 9.455 12.430 1.00 81.44 96 ARG A O 1
ATOM 719 N N . VAL A 1 97 ? -21.513 7.248 12.810 1.00 80.38 97 VAL A N 1
ATOM 720 C CA . VAL A 1 97 ? -20.149 7.320 13.356 1.00 80.38 97 VAL A CA 1
ATOM 721 C C . VAL A 1 97 ? -19.188 7.769 12.263 1.00 80.38 97 VAL A C 1
ATOM 723 O O . VAL A 1 97 ? -18.484 8.749 12.468 1.00 80.38 97 VAL A O 1
ATOM 726 N N . VAL A 1 98 ? -19.241 7.152 11.077 1.00 80.44 98 VAL A N 1
ATOM 727 C CA . VAL A 1 98 ? -18.417 7.554 9.922 1.00 80.44 98 VAL A CA 1
ATOM 728 C C . VAL A 1 98 ? -18.693 9.007 9.542 1.00 80.44 98 VAL A C 1
ATOM 730 O O . VAL A 1 98 ? -17.768 9.816 9.484 1.00 80.44 98 VAL A O 1
ATOM 733 N N . LEU A 1 99 ? -19.965 9.371 9.351 1.00 78.56 99 LEU A N 1
ATOM 734 C CA . LEU A 1 99 ? -20.342 10.733 8.979 1.00 78.56 99 LEU A CA 1
ATOM 735 C C . LEU A 1 99 ? -19.939 11.747 10.055 1.00 78.56 99 LEU A C 1
ATOM 737 O O . LEU A 1 99 ? -19.445 12.818 9.726 1.00 78.56 99 LEU A O 1
ATOM 741 N N . ARG A 1 100 ? -20.097 11.414 11.340 1.00 78.69 100 ARG A N 1
ATOM 742 C CA . ARG A 1 100 ? -19.664 12.267 12.448 1.00 78.69 100 ARG A CA 1
ATOM 743 C C . ARG A 1 100 ? -18.154 12.400 12.469 1.00 78.69 100 ARG A C 1
ATOM 745 O O . ARG A 1 100 ? -17.711 13.514 12.667 1.00 78.69 100 ARG A O 1
ATOM 752 N N . THR A 1 101 ? -17.383 11.339 12.233 1.00 77.12 101 THR A N 1
ATOM 753 C CA . THR A 1 101 ? -15.918 11.414 12.130 1.00 77.12 101 THR A CA 1
ATOM 754 C C . THR A 1 101 ? -15.494 12.362 11.007 1.00 77.12 101 THR A C 1
ATOM 756 O O . THR A 1 101 ? -14.646 13.219 11.238 1.00 77.12 101 THR A O 1
ATOM 759 N N . TRP A 1 102 ? -16.135 12.293 9.837 1.00 76.12 102 TRP A N 1
ATOM 760 C CA . TRP A 1 102 ? -15.862 13.187 8.701 1.00 76.12 102 TRP A CA 1
ATOM 761 C C . TRP A 1 102 ? -16.374 14.626 8.894 1.00 76.12 102 TRP A C 1
ATOM 763 O O . TRP A 1 102 ? -15.715 15.579 8.487 1.00 76.12 102 TRP A O 1
ATOM 773 N N . LEU A 1 103 ? -17.527 14.820 9.536 1.00 72.38 103 LEU A N 1
ATOM 774 C CA . LEU A 1 103 ? -18.071 16.152 9.826 1.00 72.38 103 LEU A CA 1
ATOM 775 C C . LEU A 1 103 ? -17.364 16.810 11.012 1.00 72.38 103 LEU A C 1
ATOM 777 O O . LEU A 1 103 ? -17.138 18.014 10.993 1.00 72.38 103 LEU A O 1
ATOM 781 N N . SER A 1 104 ? -16.966 16.049 12.034 1.00 65.69 104 SER A N 1
ATOM 782 C CA . SER A 1 104 ? -16.087 16.544 13.097 1.00 65.69 104 SER A CA 1
ATOM 783 C C . SER A 1 104 ? -14.712 16.872 12.538 1.00 65.69 104 SER A C 1
ATOM 785 O O . SER A 1 104 ? -14.117 17.854 12.958 1.00 65.69 104 SER A O 1
ATOM 787 N N . TRP A 1 105 ? -14.234 16.118 11.544 1.00 59.69 105 TRP A N 1
ATOM 788 C CA . TRP A 1 105 ? -13.010 16.458 10.820 1.00 59.69 105 TRP A CA 1
ATOM 789 C C . TRP A 1 105 ? -13.085 17.848 10.155 1.00 59.69 105 TRP A C 1
ATOM 791 O O . TRP A 1 105 ? -12.065 18.515 10.050 1.00 59.69 105 TRP A O 1
ATOM 801 N N . GLN A 1 106 ? -14.283 18.341 9.810 1.00 57.66 106 GLN A N 1
ATOM 802 C CA . GLN A 1 106 ? -14.500 19.701 9.286 1.00 57.66 106 GLN A CA 1
ATOM 803 C C . GLN A 1 106 ? -14.841 20.742 10.374 1.00 57.66 106 GLN A C 1
ATOM 805 O O . GLN A 1 106 ? -14.431 21.895 10.270 1.00 57.66 106 GLN A O 1
ATOM 810 N N . ASN A 1 107 ? -15.573 20.350 11.423 1.00 49.62 107 ASN A N 1
ATOM 811 C CA . ASN A 1 107 ? -16.109 21.260 12.448 1.00 49.62 107 ASN A CA 1
ATOM 812 C C . ASN A 1 107 ? -15.225 21.430 13.694 1.00 49.62 107 ASN A C 1
ATOM 814 O O . ASN A 1 107 ? -15.509 22.296 14.523 1.00 49.62 107 ASN A O 1
ATOM 818 N N . THR A 1 108 ? -14.164 20.639 13.866 1.00 45.78 108 THR A N 1
ATOM 819 C CA . THR A 1 108 ? -13.261 20.760 15.027 1.00 45.78 108 THR A CA 1
ATOM 820 C C . THR A 1 108 ? -12.219 21.849 14.770 1.00 45.78 108 THR A C 1
ATOM 822 O O . THR A 1 108 ? -11.030 21.586 14.679 1.00 45.78 108 THR A O 1
ATOM 825 N N . HIS A 1 109 ? -12.698 23.085 14.622 1.00 45.31 109 HIS A N 1
ATOM 826 C CA . HIS A 1 109 ? -11.900 24.312 14.496 1.00 45.31 109 HIS A CA 1
ATOM 827 C C . HIS A 1 109 ? -11.712 25.017 15.853 1.00 45.31 109 HIS A C 1
ATOM 829 O O . HIS A 1 109 ? -11.338 26.185 15.914 1.00 45.31 109 HIS A O 1
ATOM 835 N N . SER A 1 110 ? -12.081 24.362 16.958 1.00 40.53 110 SER A N 1
ATOM 836 C CA . SER A 1 110 ? -12.158 25.026 18.253 1.00 40.53 110 SER A CA 1
ATOM 837 C C . SER A 1 110 ? -11.769 24.091 19.391 1.00 40.53 110 SER A C 1
ATOM 839 O O . SER A 1 110 ? -12.523 23.201 19.773 1.00 40.53 110 SER A O 1
ATOM 841 N N . SER A 1 111 ? -10.607 24.384 19.977 1.00 45.81 111 SER A N 1
ATOM 842 C CA . SER A 1 111 ? -10.236 24.081 21.361 1.00 45.81 111 SER A CA 1
ATOM 843 C C . SER A 1 111 ? -9.735 22.652 21.647 1.00 45.81 111 SER A C 1
ATOM 845 O O . SER A 1 111 ? -10.504 21.725 21.877 1.00 45.81 111 SER A O 1
ATOM 847 N N . LYS A 1 112 ? -8.399 22.536 21.754 1.00 42.91 112 LYS A N 1
ATOM 848 C CA . LYS A 1 112 ? -7.573 21.462 22.368 1.00 42.91 112 LYS A CA 1
ATOM 849 C C . LYS A 1 112 ? -6.982 20.346 21.496 1.00 42.91 112 LYS A C 1
ATOM 851 O O . LYS A 1 112 ? -6.162 19.604 22.026 1.00 42.91 112 LYS A O 1
ATOM 856 N N . TRP A 1 113 ? -7.275 20.269 20.198 1.00 47.56 113 TRP A N 1
ATOM 857 C CA . TRP A 1 113 ? -6.681 19.274 19.274 1.00 47.56 113 TRP A CA 1
ATOM 858 C C . TRP A 1 113 ? -6.017 19.893 18.021 1.00 47.56 113 TRP A C 1
ATOM 860 O O . TRP A 1 113 ? -5.751 19.196 17.046 1.00 47.56 113 TRP A O 1
ATOM 870 N N . ASP A 1 114 ? -5.714 21.198 18.036 1.00 48.50 114 ASP A N 1
ATOM 871 C CA . ASP A 1 114 ? -5.136 21.915 16.880 1.00 48.50 114 ASP A CA 1
ATOM 872 C C . ASP A 1 114 ? -3.729 21.431 16.484 1.00 48.50 114 ASP A C 1
ATOM 874 O O . ASP A 1 114 ? -3.393 21.389 15.300 1.00 48.50 114 ASP A O 1
ATOM 878 N N . SER A 1 115 ? -2.901 21.025 17.455 1.00 54.25 115 SER A N 1
ATOM 879 C CA . SER A 1 115 ? -1.530 20.567 17.175 1.00 54.25 115 SER A CA 1
ATOM 880 C C . SER A 1 115 ? -1.495 19.192 16.499 1.00 54.25 115 SER A C 1
ATOM 882 O O . SER A 1 115 ? -0.657 18.959 15.628 1.00 54.25 115 SER A O 1
ATOM 884 N N . ASP A 1 116 ? -2.413 18.293 16.864 1.00 60.34 116 ASP A N 1
ATOM 885 C CA . ASP A 1 116 ? -2.461 16.927 16.326 1.00 60.34 116 ASP A CA 1
ATOM 886 C C . ASP A 1 116 ? -3.024 16.911 14.896 1.00 60.34 116 ASP A C 1
ATOM 888 O O . ASP A 1 116 ? -2.552 16.153 14.047 1.00 60.34 116 ASP A O 1
ATOM 892 N N . TYR A 1 117 ? -3.976 17.806 14.594 1.00 62.94 117 TYR A N 1
ATOM 893 C CA . TYR A 1 117 ? -4.509 18.005 13.242 1.00 62.94 117 TYR A CA 1
ATOM 894 C C . TYR A 1 117 ? -3.423 18.448 12.258 1.00 62.94 117 TYR A C 1
ATOM 896 O O . TYR A 1 117 ? -3.230 17.820 11.212 1.00 62.94 117 TYR A O 1
ATOM 904 N N . TRP A 1 118 ? -2.697 19.517 12.598 1.00 66.38 118 TRP A N 1
ATOM 905 C CA . TRP A 1 118 ? -1.647 20.038 11.730 1.00 66.38 118 TRP A CA 1
ATOM 906 C C . TRP A 1 118 ? -0.501 19.036 11.582 1.00 66.38 118 TRP A C 1
ATOM 908 O O . TRP A 1 118 ? 0.026 18.887 10.485 1.00 66.38 118 TRP A O 1
ATOM 918 N N . CYS A 1 119 ? -0.194 18.271 12.635 1.00 71.88 119 CYS A N 1
ATOM 919 C CA . CYS A 1 119 ? 0.761 17.168 12.577 1.00 71.88 119 CYS A CA 1
ATOM 920 C C . CYS A 1 119 ? 0.334 16.087 11.570 1.00 71.88 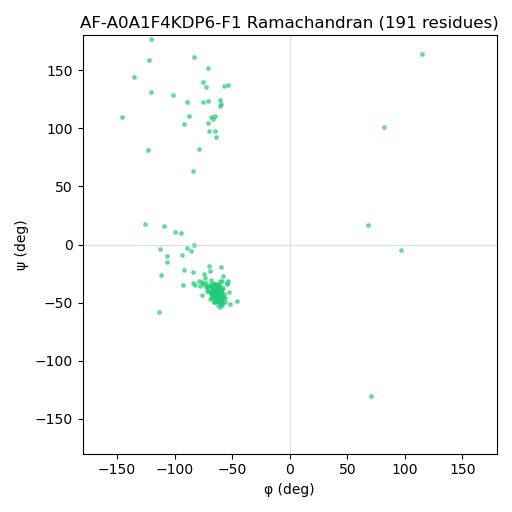119 CYS A C 1
ATOM 922 O O . CYS A 1 119 ? 1.146 15.682 10.743 1.00 71.88 119 CYS A O 1
ATOM 924 N N . LEU A 1 120 ? -0.938 15.666 11.560 1.00 70.06 120 LEU A N 1
ATOM 925 C CA . LEU A 1 120 ? -1.429 14.649 10.621 1.00 70.06 120 LEU A CA 1
ATOM 926 C C . LEU A 1 120 ? -1.441 15.148 9.170 1.00 70.06 120 LEU A C 1
ATOM 928 O O . LEU A 1 120 ? -1.044 14.415 8.264 1.00 70.06 120 LEU A O 1
ATOM 932 N N . VAL A 1 121 ? -1.871 16.392 8.938 1.00 73.19 121 VAL A N 1
ATOM 933 C CA . VAL A 1 121 ? -1.861 17.002 7.597 1.00 73.19 121 VAL A CA 1
ATOM 934 C C . VAL A 1 121 ? -0.430 17.221 7.109 1.00 73.19 121 VAL A C 1
ATOM 936 O O . VAL A 1 121 ? -0.119 16.902 5.960 1.00 73.19 121 VAL A O 1
ATOM 939 N N . GLN A 1 122 ? 0.460 17.716 7.971 1.00 75.38 122 GLN A N 1
ATOM 940 C CA . GLN A 1 122 ? 1.879 17.886 7.667 1.00 75.38 122 GLN A CA 1
ATOM 941 C C . GLN A 1 122 ? 2.537 16.535 7.388 1.00 75.38 122 GLN A C 1
ATOM 943 O O . GLN A 1 122 ? 3.245 16.403 6.395 1.00 75.38 122 GLN A O 1
ATOM 948 N N . PHE A 1 123 ? 2.252 15.514 8.194 1.00 77.69 123 PHE A N 1
ATOM 949 C CA . PHE A 1 123 ? 2.736 14.154 7.982 1.00 77.69 123 PHE A CA 1
ATOM 950 C C . PHE A 1 123 ? 2.230 13.572 6.659 1.00 77.69 123 PHE A C 1
ATOM 952 O O . PHE A 1 123 ? 3.028 13.080 5.866 1.00 77.69 123 PHE A O 1
ATOM 959 N N . GLY A 1 124 ? 0.935 13.702 6.359 1.00 78.06 124 GLY A N 1
ATOM 960 C CA . GLY A 1 124 ? 0.361 13.291 5.076 1.00 78.06 124 GLY A CA 1
ATOM 961 C C . GLY A 1 124 ? 0.976 14.034 3.886 1.00 78.06 124 GLY A C 1
ATOM 962 O O . GLY A 1 124 ? 1.262 13.426 2.857 1.00 78.06 124 GLY A O 1
ATOM 963 N N . SER A 1 125 ? 1.260 15.328 4.039 1.00 80.50 125 SER A N 1
ATOM 964 C CA . SER A 1 125 ? 1.924 16.142 3.012 1.00 80.50 125 SER A CA 1
ATOM 965 C C . SER A 1 125 ? 3.382 15.725 2.807 1.00 80.50 125 SER A C 1
ATOM 967 O O . SER A 1 125 ? 3.835 15.599 1.671 1.00 80.50 125 SER A O 1
ATOM 969 N N . LEU A 1 126 ? 4.113 15.451 3.890 1.00 83.31 126 LEU A N 1
ATOM 970 C CA . LEU A 1 126 ? 5.478 14.924 3.841 1.00 83.31 126 LEU A CA 1
ATOM 971 C C . LEU A 1 126 ? 5.513 13.534 3.195 1.00 83.31 126 LEU A C 1
ATOM 973 O O . LEU A 1 126 ? 6.377 13.281 2.359 1.00 83.31 126 LEU A O 1
ATOM 977 N N . LEU A 1 127 ? 4.546 12.664 3.506 1.00 82.56 127 LEU A N 1
ATOM 978 C CA . LEU A 1 127 ? 4.376 11.372 2.839 1.00 82.56 127 LEU A CA 1
ATOM 979 C C . LEU A 1 127 ? 4.065 11.535 1.348 1.00 82.56 127 LEU A C 1
ATOM 981 O O . LEU A 1 127 ? 4.632 10.811 0.535 1.00 82.56 127 LEU A O 1
ATOM 985 N N . ALA A 1 128 ? 3.215 12.493 0.970 1.00 83.19 128 ALA A N 1
ATOM 986 C CA . ALA A 1 128 ? 2.903 12.772 -0.431 1.00 83.19 128 ALA A CA 1
ATOM 987 C C . ALA A 1 128 ? 4.135 13.264 -1.203 1.00 83.19 128 ALA A C 1
ATOM 989 O O . ALA A 1 128 ? 4.396 12.798 -2.315 1.00 83.19 128 ALA A O 1
ATOM 990 N N . LEU A 1 129 ? 4.924 14.162 -0.606 1.00 85.62 129 LEU A N 1
ATOM 991 C CA . LEU A 1 129 ? 6.189 14.628 -1.178 1.00 85.62 1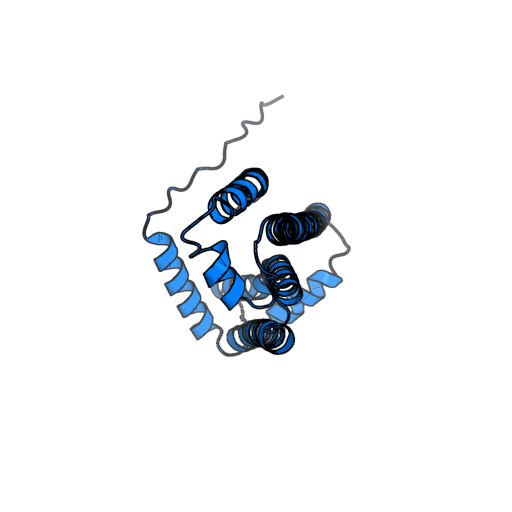29 LEU A CA 1
ATOM 992 C C . LEU A 1 129 ? 7.203 13.492 -1.293 1.00 85.62 129 LEU A C 1
ATOM 994 O O . LEU A 1 129 ? 7.831 13.344 -2.338 1.00 85.62 129 LEU A O 1
ATOM 998 N N . ALA A 1 130 ? 7.327 12.658 -0.262 1.00 85.81 130 ALA A N 1
ATOM 999 C CA . ALA A 1 130 ? 8.209 11.501 -0.278 1.00 85.81 130 ALA A CA 1
ATOM 1000 C C . ALA A 1 130 ? 7.805 10.483 -1.354 1.00 85.81 130 ALA A C 1
ATOM 1002 O O . ALA A 1 130 ? 8.656 10.023 -2.112 1.00 85.81 130 ALA A O 1
ATOM 1003 N N . ALA A 1 131 ? 6.511 10.178 -1.473 1.00 83.88 131 ALA A N 1
ATOM 1004 C CA . ALA A 1 131 ? 5.980 9.282 -2.496 1.00 83.88 131 ALA A CA 1
ATOM 1005 C C . ALA A 1 131 ? 6.175 9.850 -3.908 1.00 83.88 131 ALA A C 1
ATOM 1007 O O . ALA A 1 131 ? 6.580 9.127 -4.814 1.00 83.88 131 ALA A O 1
ATOM 1008 N N . THR A 1 132 ? 5.950 11.152 -4.095 1.00 86.00 132 THR A N 1
ATOM 1009 C CA . THR A 1 132 ? 6.197 11.829 -5.376 1.00 86.00 132 THR A CA 1
ATOM 1010 C C . THR A 1 132 ? 7.680 11.795 -5.727 1.00 86.00 132 THR A C 1
ATOM 1012 O O . THR A 1 132 ? 8.038 11.431 -6.845 1.00 86.00 132 THR A O 1
ATOM 1015 N N . GLY A 1 133 ? 8.547 12.107 -4.760 1.00 87.69 133 GLY A N 1
ATOM 1016 C CA . GLY A 1 133 ? 9.995 12.008 -4.902 1.00 87.69 133 GLY A CA 1
ATOM 1017 C C . GLY A 1 133 ? 10.421 10.600 -5.301 1.00 87.69 133 GLY A C 1
ATOM 1018 O O . GLY A 1 133 ? 11.168 10.454 -6.257 1.00 87.69 133 GLY A O 1
ATOM 1019 N N . TRP A 1 134 ? 9.877 9.573 -4.644 1.00 89.12 134 TRP A N 1
ATOM 1020 C CA . TRP A 1 134 ? 10.128 8.168 -4.963 1.00 89.12 134 TRP A CA 1
ATOM 1021 C C . TRP A 1 134 ? 9.705 7.785 -6.385 1.00 89.12 134 TRP A C 1
ATOM 1023 O O . TRP A 1 134 ? 10.466 7.133 -7.102 1.00 89.12 134 TRP A O 1
ATOM 1033 N N . VAL A 1 135 ? 8.506 8.191 -6.814 1.00 87.69 135 VAL A N 1
ATOM 1034 C CA . VAL A 1 135 ? 8.012 7.910 -8.170 1.00 87.69 135 VAL A CA 1
ATOM 1035 C C . VAL A 1 135 ? 8.887 8.606 -9.210 1.00 87.69 135 VAL A C 1
ATOM 1037 O O . VAL A 1 135 ? 9.255 7.980 -10.200 1.00 87.69 135 VAL A O 1
ATOM 1040 N N . LEU A 1 136 ? 9.263 9.866 -8.980 1.00 87.19 136 LEU A N 1
ATOM 1041 C CA . LEU A 1 136 ? 10.111 10.632 -9.895 1.00 87.19 136 LEU A CA 1
ATOM 1042 C C . LEU A 1 136 ? 11.534 10.073 -9.977 1.00 87.19 136 LEU A C 1
ATOM 1044 O O . LEU A 1 136 ? 12.058 9.926 -11.080 1.00 87.19 136 LEU A O 1
ATOM 1048 N N . THR A 1 137 ? 12.160 9.737 -8.846 1.00 89.19 137 THR A N 1
ATOM 1049 C CA . THR A 1 137 ? 13.515 9.165 -8.837 1.00 89.19 137 THR A CA 1
ATOM 1050 C C . THR A 1 137 ? 13.532 7.766 -9.438 1.00 89.19 137 THR A C 1
ATOM 1052 O O . THR A 1 137 ? 14.409 7.474 -10.250 1.00 89.19 137 THR A O 1
ATOM 1055 N N . SER A 1 138 ? 12.534 6.931 -9.130 1.00 87.19 138 SER A N 1
ATOM 1056 C CA . SER A 1 138 ? 12.351 5.629 -9.783 1.00 87.19 138 SER A CA 1
ATOM 1057 C C . SER A 1 138 ? 12.154 5.783 -11.287 1.00 87.19 138 SER A C 1
ATOM 1059 O O . SER A 1 138 ? 12.777 5.058 -12.059 1.00 87.19 138 SER A O 1
ATOM 1061 N N . ALA A 1 139 ? 11.333 6.747 -11.714 1.00 86.62 139 ALA A N 1
ATOM 1062 C CA . ALA A 1 139 ? 11.110 7.029 -13.125 1.00 86.62 139 ALA A CA 1
ATOM 1063 C C . ALA A 1 139 ? 12.382 7.452 -13.838 1.00 86.62 139 ALA A C 1
ATOM 1065 O O . ALA A 1 139 ? 12.715 6.866 -14.866 1.00 86.62 139 ALA A O 1
ATOM 1066 N N . ALA A 1 140 ? 13.122 8.407 -13.281 1.00 86.69 140 ALA A N 1
ATOM 1067 C CA . ALA A 1 140 ? 14.391 8.849 -13.841 1.00 86.69 140 ALA A CA 1
ATOM 1068 C C . ALA A 1 140 ? 15.400 7.696 -13.931 1.00 86.69 140 ALA A C 1
ATOM 1070 O O . ALA A 1 140 ? 15.967 7.469 -14.994 1.00 86.69 140 ALA A O 1
ATOM 1071 N N . LEU A 1 141 ? 15.579 6.918 -12.859 1.00 88.31 141 LEU A N 1
ATOM 1072 C CA . LEU A 1 141 ? 16.512 5.790 -12.848 1.00 88.31 141 LEU A CA 1
ATOM 1073 C C . LEU A 1 141 ? 16.160 4.754 -13.923 1.00 88.31 141 LEU A C 1
ATOM 1075 O O . LEU A 1 141 ? 17.011 4.370 -14.720 1.00 88.31 141 LEU A O 1
ATOM 1079 N N . ILE A 1 142 ? 14.897 4.331 -13.962 1.00 86.44 142 ILE A N 1
ATOM 1080 C CA . ILE A 1 142 ? 14.429 3.302 -14.891 1.00 86.44 142 ILE A CA 1
ATOM 1081 C C . ILE A 1 142 ? 14.486 3.821 -16.329 1.00 86.44 142 ILE A C 1
ATOM 1083 O O . ILE A 1 142 ? 14.960 3.114 -17.204 1.00 86.44 142 ILE A O 1
ATOM 1087 N N . THR A 1 143 ? 14.062 5.054 -16.601 1.00 84.94 143 THR A N 1
ATOM 1088 C CA . THR A 1 143 ? 14.104 5.608 -17.969 1.00 84.94 143 THR A CA 1
ATOM 1089 C C . THR A 1 143 ? 15.517 5.857 -18.489 1.00 84.94 143 THR A C 1
ATOM 1091 O O . THR A 1 143 ? 15.728 5.748 -19.693 1.00 84.94 143 THR A O 1
ATOM 1094 N N . LEU A 1 144 ? 16.477 6.174 -17.614 1.00 84.31 144 LEU A N 1
ATOM 1095 C CA . LEU A 1 144 ? 17.863 6.434 -18.009 1.00 84.31 144 LEU A CA 1
ATOM 1096 C C . LEU A 1 144 ? 18.687 5.154 -18.179 1.00 84.31 144 LEU A C 1
ATOM 1098 O O . LEU A 1 144 ? 19.573 5.123 -19.028 1.00 84.31 144 LEU A O 1
ATOM 1102 N N . LEU A 1 145 ? 18.439 4.127 -17.359 1.00 83.88 145 LEU A N 1
ATOM 1103 C CA . LEU A 1 145 ? 19.256 2.907 -17.339 1.00 83.88 145 LEU A CA 1
ATOM 1104 C C . LEU A 1 145 ? 18.567 1.692 -17.976 1.00 83.88 145 LEU A C 1
ATOM 1106 O O . LEU A 1 145 ? 19.248 0.702 -18.243 1.00 83.88 145 LEU A O 1
ATOM 1110 N N . ALA A 1 146 ? 17.249 1.716 -18.213 1.00 82.06 146 ALA A N 1
ATOM 1111 C CA . ALA A 1 146 ? 16.584 0.594 -18.867 1.00 82.06 146 ALA A CA 1
ATOM 1112 C C . ALA A 1 146 ? 16.945 0.542 -20.361 1.00 82.06 146 ALA A C 1
ATOM 1114 O O . ALA A 1 146 ? 16.868 1.558 -21.055 1.00 82.06 146 ALA A O 1
ATOM 1115 N N . PRO A 1 147 ? 17.264 -0.649 -20.894 1.00 75.69 147 PRO A N 1
ATOM 1116 C CA . PRO A 1 147 ? 17.608 -0.816 -22.305 1.00 75.69 147 PRO A CA 1
ATOM 1117 C C . PRO A 1 147 ? 16.406 -0.635 -23.247 1.00 75.69 147 PRO A C 1
ATOM 1119 O O . PRO A 1 147 ? 16.586 -0.432 -24.445 1.00 75.69 147 PRO A O 1
ATOM 1122 N N . VAL A 1 148 ? 15.177 -0.726 -22.724 1.00 79.94 148 VAL A N 1
ATOM 1123 C CA . VAL A 1 148 ? 13.925 -0.658 -23.489 1.00 79.94 148 VAL A CA 1
ATOM 1124 C C . VAL A 1 148 ? 12.929 0.254 -22.759 1.00 79.94 148 VAL A C 1
ATOM 1126 O O . VAL A 1 148 ? 12.883 0.228 -21.525 1.00 79.94 148 VAL A O 1
ATOM 1129 N N . PRO A 1 149 ? 12.098 1.040 -23.475 1.00 80.00 149 PRO A N 1
ATOM 1130 C CA . PRO A 1 149 ? 11.050 1.841 -22.851 1.00 80.00 149 PRO A CA 1
ATOM 1131 C C . PRO A 1 149 ? 10.038 0.969 -22.096 1.00 80.00 149 PRO A C 1
ATOM 1133 O O . PRO A 1 149 ? 9.343 0.148 -22.690 1.00 80.00 149 PRO A O 1
ATOM 1136 N N . ILE A 1 150 ? 9.913 1.182 -20.786 1.00 82.25 150 ILE A N 1
ATOM 1137 C CA . ILE A 1 150 ? 8.940 0.479 -19.938 1.00 82.25 150 ILE A CA 1
ATOM 1138 C C . ILE A 1 150 ? 7.616 1.242 -19.960 1.00 82.25 150 ILE A C 1
ATOM 1140 O O . ILE A 1 150 ? 7.518 2.356 -19.438 1.00 82.25 150 ILE A O 1
ATOM 1144 N N . GLN A 1 151 ? 6.597 0.647 -20.584 1.00 81.75 151 GLN A N 1
ATOM 1145 C CA . GLN A 1 151 ? 5.270 1.258 -20.740 1.00 81.75 151 GLN A CA 1
ATOM 1146 C C . GLN A 1 151 ? 4.186 0.545 -19.936 1.00 81.75 151 GLN A C 1
ATOM 1148 O O . GLN A 1 151 ? 3.206 1.180 -19.534 1.00 81.75 151 GLN A O 1
ATOM 1153 N N . THR A 1 152 ? 4.375 -0.745 -19.652 1.00 84.75 152 THR A N 1
ATOM 1154 C CA . THR A 1 152 ? 3.432 -1.556 -18.879 1.00 84.75 152 THR A CA 1
ATOM 1155 C C . THR A 1 152 ? 4.082 -2.177 -17.634 1.00 84.75 152 THR A C 1
ATOM 1157 O O . THR A 1 152 ? 5.302 -2.350 -17.584 1.00 84.75 152 THR A O 1
ATOM 1160 N N . PRO A 1 153 ? 3.287 -2.572 -16.618 1.00 83.06 153 PRO A N 1
ATOM 1161 C CA . PRO A 1 153 ? 3.805 -3.287 -15.447 1.00 83.06 153 PRO A CA 1
ATOM 1162 C C . PRO A 1 153 ? 4.501 -4.609 -15.795 1.00 83.06 153 PRO A C 1
ATOM 1164 O O . PRO A 1 153 ? 5.443 -5.017 -15.120 1.00 83.06 153 PRO A O 1
ATOM 1167 N N . VAL A 1 154 ? 4.055 -5.277 -16.864 1.00 85.25 154 VAL A N 1
ATOM 1168 C CA . VAL A 1 154 ? 4.664 -6.526 -17.338 1.00 85.25 154 VAL A CA 1
ATOM 1169 C C . VAL A 1 154 ? 6.069 -6.270 -17.879 1.00 85.25 154 VAL A C 1
ATOM 1171 O O . VAL A 1 154 ? 6.970 -7.071 -17.626 1.00 85.25 154 VAL A O 1
ATOM 1174 N N . ASP A 1 155 ? 6.283 -5.140 -18.556 1.00 85.00 155 ASP A N 1
ATOM 1175 C CA . ASP A 1 155 ? 7.607 -4.762 -19.053 1.00 85.00 155 ASP A CA 1
ATOM 1176 C C . ASP A 1 155 ? 8.575 -4.507 -17.902 1.00 85.00 155 ASP A C 1
ATOM 1178 O O . ASP A 1 155 ? 9.712 -4.967 -17.966 1.00 85.00 155 ASP A O 1
ATOM 1182 N N . PHE A 1 156 ? 8.114 -3.847 -16.833 1.00 85.12 156 PHE A N 1
ATOM 1183 C CA . PHE A 1 156 ? 8.909 -3.640 -15.622 1.00 85.12 156 PHE A CA 1
ATOM 1184 C C . PHE A 1 156 ? 9.347 -4.974 -15.005 1.00 85.12 156 PHE A C 1
ATOM 1186 O O . PHE A 1 156 ? 10.525 -5.173 -14.715 1.00 85.12 156 PHE A O 1
ATOM 1193 N N . ILE A 1 157 ? 8.422 -5.926 -14.855 1.00 86.06 157 ILE A N 1
ATOM 1194 C CA . ILE A 1 157 ? 8.756 -7.241 -14.294 1.00 86.06 157 ILE A CA 1
ATOM 1195 C C . ILE A 1 157 ? 9.771 -7.969 -15.181 1.00 86.06 157 ILE A C 1
ATOM 1197 O O . ILE A 1 157 ? 10.747 -8.502 -14.668 1.00 86.06 157 ILE A O 1
ATOM 1201 N N . ARG A 1 158 ? 9.578 -7.985 -16.503 1.00 86.56 158 ARG A N 1
ATOM 1202 C CA . ARG A 1 158 ? 10.451 -8.735 -17.421 1.00 86.56 158 ARG A CA 1
ATOM 1203 C C . ARG A 1 158 ? 11.836 -8.117 -17.596 1.00 86.56 158 ARG A C 1
ATOM 1205 O O . ARG A 1 158 ? 12.807 -8.859 -17.664 1.00 86.56 158 ARG A O 1
ATOM 1212 N N . HIS A 1 159 ? 11.919 -6.792 -17.685 1.00 84.69 159 HIS A N 1
ATOM 1213 C CA . HIS A 1 159 ? 13.142 -6.088 -18.090 1.00 84.69 159 HIS A CA 1
ATOM 1214 C C . HIS A 1 159 ? 13.858 -5.373 -16.943 1.00 84.69 159 HIS A C 1
ATOM 1216 O O . HIS A 1 159 ? 14.971 -4.898 -17.142 1.00 84.69 159 HIS A O 1
ATOM 1222 N N . VAL A 1 160 ? 13.240 -5.276 -15.762 1.00 84.00 160 VAL A N 1
ATOM 1223 C CA . VAL A 1 160 ? 13.894 -4.752 -14.555 1.00 84.00 160 VAL A CA 1
ATOM 1224 C C . VAL A 1 160 ? 14.047 -5.859 -13.527 1.00 84.00 160 VAL A C 1
ATOM 1226 O O . VAL A 1 160 ? 15.166 -6.165 -13.150 1.00 84.00 160 VAL A O 1
ATOM 1229 N N . VAL A 1 161 ? 12.949 -6.490 -13.101 1.00 85.19 161 VAL A N 1
ATOM 1230 C CA . VAL A 1 161 ? 12.977 -7.447 -11.975 1.00 85.19 161 VAL A CA 1
ATOM 1231 C C . VAL A 1 161 ? 13.563 -8.807 -12.365 1.00 85.19 161 VAL A C 1
ATOM 1233 O O . VAL A 1 161 ? 14.336 -9.382 -11.610 1.00 85.19 161 VAL A O 1
ATOM 1236 N N . LEU A 1 162 ? 13.178 -9.338 -13.527 1.00 87.62 162 LEU A N 1
ATOM 1237 C CA . LEU A 1 162 ? 13.618 -10.641 -14.046 1.00 87.62 162 LEU A CA 1
ATOM 1238 C C . LEU A 1 162 ? 14.743 -10.517 -15.081 1.00 87.62 162 LEU A C 1
ATOM 1240 O O . LEU A 1 162 ? 15.043 -11.494 -15.772 1.00 87.62 162 LEU A O 1
ATOM 1244 N N . ALA A 1 163 ? 15.334 -9.330 -15.229 1.00 83.94 163 ALA A N 1
ATOM 1245 C CA . ALA A 1 163 ? 16.454 -9.140 -16.135 1.00 83.94 163 ALA A CA 1
ATOM 1246 C C . ALA A 1 163 ? 17.613 -10.048 -15.701 1.00 83.94 163 ALA A C 1
ATOM 1248 O O . ALA A 1 163 ? 18.040 -10.008 -14.551 1.00 83.94 163 ALA A O 1
ATOM 1249 N N . GLN A 1 164 ? 18.093 -10.892 -16.616 1.00 73.25 164 GLN A N 1
AT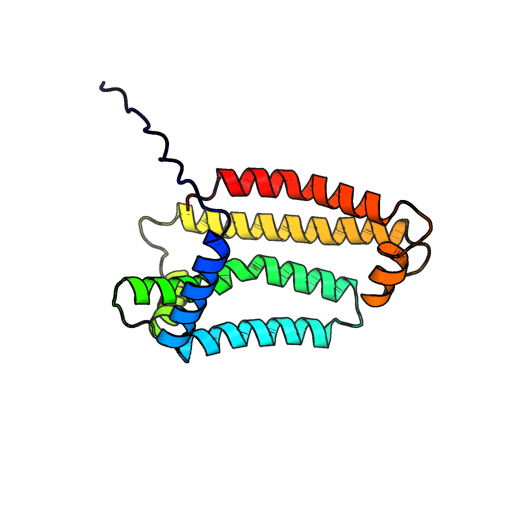OM 1250 C CA . GLN A 1 164 ? 19.223 -11.788 -16.341 1.00 73.25 164 GLN A CA 1
ATOM 1251 C C . GLN A 1 164 ? 20.559 -11.035 -16.320 1.00 73.25 164 GLN A C 1
ATOM 1253 O O . GLN A 1 164 ? 21.489 -11.464 -15.644 1.00 73.25 164 GLN A O 1
ATOM 1258 N N . ASP A 1 165 ? 20.619 -9.901 -17.021 1.00 72.88 165 ASP A N 1
ATOM 1259 C CA . ASP A 1 165 ? 21.800 -9.063 -17.158 1.00 72.88 165 ASP A CA 1
ATOM 1260 C C . ASP A 1 165 ? 21.525 -7.652 -16.620 1.00 72.88 165 ASP A C 1
ATOM 1262 O O . ASP A 1 165 ? 20.548 -7.003 -17.003 1.00 72.88 165 ASP A O 1
ATOM 1266 N N . GLY A 1 166 ? 22.426 -7.153 -15.773 1.00 76.38 166 GLY A N 1
ATOM 1267 C CA . GLY A 1 166 ? 22.398 -5.785 -15.248 1.00 76.38 166 GLY A CA 1
ATOM 1268 C C . GLY A 1 166 ? 22.170 -5.702 -13.739 1.00 76.38 166 GLY A C 1
ATOM 1269 O O . GLY A 1 166 ? 21.773 -6.664 -13.102 1.00 76.38 166 GLY A O 1
ATOM 1270 N N . TRP A 1 167 ? 22.468 -4.528 -13.174 1.00 85.62 167 TRP A N 1
ATOM 1271 C CA . TRP A 1 167 ? 22.341 -4.226 -11.736 1.00 85.62 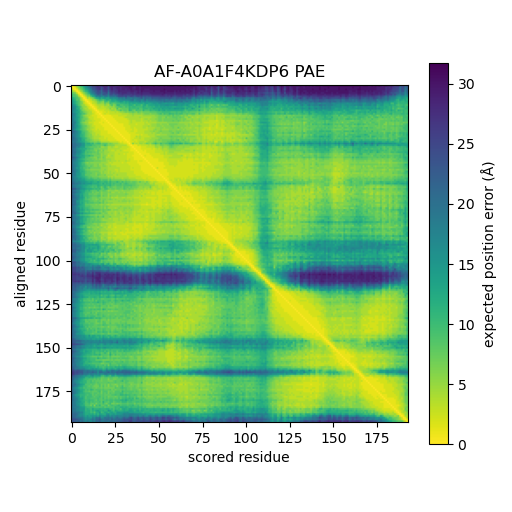167 TRP A CA 1
ATOM 1272 C C . TRP A 1 167 ? 21.175 -3.261 -11.456 1.00 85.62 167 TRP A C 1
ATOM 1274 O O . TRP A 1 167 ? 21.134 -2.569 -10.437 1.00 85.62 167 TRP A O 1
ATOM 1284 N N . LEU A 1 168 ? 20.269 -3.103 -12.430 1.00 87.12 168 LEU A N 1
ATOM 1285 C CA . LEU A 1 168 ? 19.233 -2.071 -12.399 1.00 87.12 168 LEU A CA 1
ATOM 1286 C C . LEU A 1 168 ? 18.235 -2.316 -11.266 1.00 87.12 168 LEU A C 1
ATOM 1288 O O . LEU A 1 168 ? 17.838 -1.368 -10.591 1.00 87.12 168 LEU A O 1
ATOM 1292 N N . PHE A 1 169 ? 17.855 -3.574 -11.041 1.00 88.31 169 PHE A N 1
ATOM 1293 C CA . PHE A 1 169 ? 16.966 -3.942 -9.947 1.00 88.31 169 PHE A CA 1
ATOM 1294 C C . PHE A 1 169 ? 17.619 -3.702 -8.587 1.00 88.31 169 PHE A C 1
ATOM 1296 O O . PHE A 1 169 ? 16.993 -3.104 -7.716 1.00 88.31 169 PHE A O 1
ATOM 1303 N N . GLU A 1 170 ? 18.877 -4.104 -8.410 1.00 91.56 170 GLU A N 1
ATOM 1304 C CA . GLU A 1 170 ? 19.626 -3.926 -7.167 1.00 91.56 170 GLU A CA 1
ATOM 1305 C C . GLU A 1 170 ? 19.823 -2.445 -6.850 1.00 91.56 170 GLU A C 1
ATOM 1307 O O . GLU A 1 170 ? 19.605 -2.030 -5.713 1.00 91.56 170 GLU A O 1
ATOM 1312 N N . LEU A 1 171 ? 20.179 -1.633 -7.850 1.00 90.12 171 LEU A N 1
ATOM 1313 C CA . LEU A 1 171 ? 20.302 -0.181 -7.706 1.00 90.12 171 LEU A CA 1
ATOM 1314 C C . LEU A 1 171 ? 18.958 0.464 -7.363 1.00 90.12 171 LEU A C 1
ATOM 1316 O O . LEU A 1 171 ? 18.895 1.303 -6.464 1.00 90.12 171 LEU A O 1
ATOM 1320 N N . TRP A 1 172 ? 17.885 0.064 -8.046 1.00 91.00 172 TRP A N 1
ATOM 1321 C CA . TRP A 1 172 ? 16.536 0.554 -7.771 1.00 91.00 172 TRP A CA 1
ATOM 1322 C C . TRP A 1 172 ? 16.070 0.173 -6.357 1.00 91.00 172 TRP A C 1
ATOM 1324 O O . TRP A 1 172 ? 15.548 1.018 -5.626 1.00 91.00 172 TRP A O 1
ATOM 1334 N N . LEU A 1 173 ? 16.330 -1.064 -5.931 1.00 90.75 173 LEU A N 1
ATOM 1335 C CA . LEU A 1 173 ? 16.007 -1.563 -4.596 1.00 90.75 173 LEU A CA 1
ATOM 1336 C C . LEU A 1 173 ? 16.828 -0.854 -3.512 1.00 90.75 173 LEU A C 1
ATOM 1338 O O . LEU A 1 173 ? 16.271 -0.435 -2.498 1.00 90.75 173 LEU A O 1
ATOM 1342 N N . ALA A 1 174 ? 18.134 -0.681 -3.727 1.00 92.69 174 ALA A N 1
ATOM 1343 C CA . ALA A 1 174 ? 19.019 0.025 -2.805 1.00 92.69 174 ALA A CA 1
ATOM 1344 C C . ALA A 1 174 ? 18.609 1.494 -2.654 1.00 92.69 174 ALA A C 1
ATOM 1346 O O . ALA A 1 174 ? 18.511 1.992 -1.531 1.00 92.69 174 ALA A O 1
ATOM 1347 N N . LEU A 1 175 ? 18.296 2.169 -3.765 1.00 92.38 175 LEU A N 1
ATOM 1348 C CA . LEU A 1 175 ? 17.783 3.538 -3.759 1.00 92.38 175 LEU A CA 1
ATOM 1349 C C . LEU A 1 175 ? 16.487 3.639 -2.942 1.00 92.38 175 LEU A C 1
ATOM 1351 O O . LEU A 1 175 ? 16.358 4.528 -2.098 1.00 92.38 175 LEU A O 1
ATOM 1355 N N . GLY A 1 176 ? 15.560 2.695 -3.135 1.00 89.31 176 GLY A N 1
ATOM 1356 C CA . GLY A 1 176 ? 14.328 2.612 -2.349 1.00 89.31 176 GLY A CA 1
ATOM 1357 C C . GLY A 1 176 ? 14.576 2.389 -0.867 1.00 89.31 176 GLY A C 1
ATOM 1358 O O . GLY A 1 176 ? 13.989 3.086 -0.041 1.00 89.31 176 GLY A O 1
ATOM 1359 N N . GLY A 1 177 ? 15.493 1.488 -0.517 1.00 89.88 177 GLY A N 1
ATOM 1360 C CA . GLY A 1 177 ? 15.888 1.243 0.870 1.00 89.88 177 GLY A CA 1
ATOM 1361 C C . GLY A 1 177 ? 16.457 2.490 1.549 1.00 89.88 177 GLY A C 1
ATOM 1362 O O . GLY A 1 177 ? 16.036 2.836 2.653 1.00 89.88 177 GLY A O 1
ATOM 1363 N N . VAL A 1 178 ? 17.354 3.211 0.870 1.00 92.19 178 VAL A N 1
ATOM 1364 C CA . VAL A 1 178 ? 17.957 4.452 1.384 1.00 92.19 178 VAL A CA 1
ATOM 1365 C C . VAL A 1 178 ? 16.904 5.546 1.586 1.00 92.19 178 VAL A C 1
ATOM 1367 O O . VAL A 1 178 ? 16.937 6.235 2.604 1.00 92.19 178 VAL A O 1
ATOM 1370 N N . MET A 1 179 ? 15.945 5.689 0.665 1.00 87.94 179 MET A N 1
ATOM 1371 C CA . MET A 1 179 ? 14.852 6.662 0.804 1.00 87.94 179 MET A CA 1
ATOM 1372 C C . MET A 1 179 ? 13.837 6.272 1.890 1.00 87.94 179 MET A C 1
ATOM 1374 O O . MET A 1 179 ? 13.325 7.143 2.595 1.00 87.94 179 MET A O 1
ATOM 1378 N N . ALA A 1 180 ? 13.545 4.979 2.047 1.00 87.69 180 ALA A N 1
ATOM 1379 C CA . ALA A 1 180 ? 12.563 4.482 3.009 1.00 87.69 180 ALA A CA 1
ATOM 1380 C C . ALA A 1 180 ? 13.083 4.478 4.456 1.00 87.69 180 ALA A C 1
ATOM 1382 O O . ALA A 1 180 ? 12.306 4.703 5.385 1.00 87.69 180 ALA A O 1
ATOM 1383 N N . ALA A 1 181 ? 14.385 4.264 4.665 1.00 87.69 181 ALA A N 1
ATOM 1384 C CA . ALA A 1 181 ? 15.003 4.208 5.990 1.00 87.69 181 ALA A CA 1
ATOM 1385 C C . ALA A 1 181 ? 14.680 5.416 6.904 1.00 87.69 181 ALA A C 1
ATOM 1387 O O . ALA A 1 181 ? 14.224 5.189 8.028 1.00 87.69 181 ALA A O 1
ATOM 1388 N N . PRO A 1 182 ? 14.839 6.687 6.479 1.00 85.44 182 PRO A N 1
ATOM 1389 C CA . PRO A 1 182 ? 14.507 7.837 7.323 1.00 85.44 182 PRO A CA 1
ATOM 1390 C C . PRO A 1 182 ? 12.998 7.985 7.579 1.00 85.44 182 PRO A C 1
ATOM 1392 O O . PRO A 1 182 ? 12.598 8.384 8.675 1.00 85.44 182 PRO A O 1
ATOM 1395 N N . LEU A 1 183 ? 12.143 7.631 6.612 1.00 83.06 183 LEU A N 1
ATOM 1396 C CA . LEU A 1 183 ? 10.682 7.638 6.792 1.00 83.06 183 LEU A CA 1
ATOM 1397 C C . LEU A 1 183 ? 10.251 6.604 7.834 1.00 83.06 183 LEU A C 1
ATOM 1399 O O . LEU A 1 183 ? 9.420 6.890 8.694 1.00 83.06 183 LEU A O 1
ATOM 1403 N N . PHE A 1 184 ? 10.853 5.418 7.791 1.00 82.62 184 PHE A N 1
ATOM 1404 C CA . PHE A 1 184 ? 10.616 4.376 8.780 1.00 82.62 184 PHE A CA 1
ATOM 1405 C C . PHE A 1 184 ? 11.114 4.798 10.168 1.00 82.62 184 PHE A C 1
ATOM 1407 O O . PHE A 1 184 ? 10.356 4.742 11.136 1.00 82.62 184 PHE A O 1
ATOM 1414 N N . ALA A 1 185 ? 12.358 5.281 10.260 1.00 84.00 185 ALA A N 1
ATOM 1415 C CA . ALA A 1 185 ? 12.953 5.723 11.520 1.00 84.00 185 ALA A CA 1
ATOM 1416 C C . ALA A 1 185 ? 12.155 6.864 12.175 1.00 84.00 185 ALA A C 1
ATOM 1418 O O . ALA A 1 185 ? 11.931 6.836 13.382 1.00 84.00 185 ALA A O 1
ATOM 1419 N N . SER A 1 186 ? 11.677 7.834 11.388 1.00 78.50 186 SER A N 1
ATOM 1420 C CA . SER A 1 186 ? 10.814 8.910 11.892 1.00 78.50 186 SER A CA 1
ATOM 1421 C C . SER A 1 186 ? 9.438 8.397 12.327 1.00 78.50 186 SER A C 1
ATOM 1423 O O . SER A 1 186 ? 9.001 8.702 13.432 1.00 78.50 186 SER A O 1
ATOM 1425 N N . SER A 1 187 ? 8.781 7.552 11.528 1.00 72.88 187 SER A N 1
ATOM 1426 C CA . SER A 1 187 ? 7.435 7.048 11.847 1.00 72.88 187 SER A CA 1
ATOM 1427 C C . SER A 1 187 ? 7.404 6.206 13.129 1.00 72.88 187 SER A C 1
ATOM 1429 O O . SER A 1 187 ? 6.496 6.369 13.941 1.00 72.88 187 SER A O 1
ATOM 1431 N N . VAL A 1 188 ? 8.410 5.348 13.349 1.00 74.00 188 VAL A N 1
ATOM 1432 C CA . VAL A 1 188 ? 8.509 4.499 14.554 1.00 74.00 188 VAL A CA 1
ATOM 1433 C C . VAL A 1 188 ? 8.707 5.321 15.829 1.00 74.00 188 VAL A C 1
ATOM 1435 O O . VAL A 1 188 ? 8.219 4.935 16.889 1.00 74.00 188 VAL A O 1
ATOM 1438 N N . VAL A 1 189 ? 9.416 6.446 15.744 1.00 67.38 189 VAL A N 1
ATOM 1439 C CA . VAL A 1 189 ? 9.691 7.311 16.902 1.00 67.38 189 VAL A CA 1
ATOM 1440 C C . VAL A 1 189 ? 8.535 8.281 17.166 1.00 67.38 189 VAL A C 1
ATOM 1442 O O . VAL A 1 189 ? 8.274 8.618 18.320 1.00 67.38 189 VAL A O 1
ATOM 1445 N N . SER A 1 190 ? 7.844 8.737 16.118 1.00 61.78 190 SER A N 1
ATOM 1446 C CA . SER A 1 190 ? 6.853 9.815 16.211 1.00 61.78 190 SER A CA 1
ATOM 1447 C C . SER A 1 190 ? 5.417 9.364 16.459 1.00 61.78 190 SER A C 1
ATOM 1449 O O . SER A 1 190 ? 4.632 10.189 16.916 1.00 61.78 190 SER A O 1
ATOM 1451 N N . MET A 1 191 ? 5.039 8.118 16.158 1.00 49.44 191 MET A N 1
ATOM 1452 C CA . MET A 1 191 ? 3.664 7.649 16.371 1.00 49.44 191 MET A CA 1
ATOM 1453 C C . MET A 1 191 ? 3.499 7.011 17.759 1.00 49.44 191 MET A C 1
ATOM 1455 O O . MET A 1 191 ? 3.898 5.858 17.940 1.00 49.44 191 MET A O 1
ATOM 1459 N N . PRO A 1 192 ? 2.888 7.701 18.745 1.00 43.81 192 PRO A N 1
ATOM 1460 C CA . PRO A 1 192 ? 2.387 7.025 19.929 1.00 43.81 192 PRO A CA 1
ATOM 1461 C C . PRO A 1 192 ? 1.198 6.153 19.501 1.00 43.81 192 PRO A C 1
ATOM 1463 O O . PRO A 1 192 ? 0.154 6.670 19.105 1.00 43.81 192 PRO A O 1
ATOM 1466 N N . LEU A 1 193 ? 1.384 4.832 19.525 1.00 40.25 193 LEU A N 1
ATOM 1467 C CA . LEU A 1 193 ? 0.280 3.867 19.480 1.00 40.25 193 LEU A CA 1
ATOM 1468 C C . LEU A 1 193 ? -0.542 3.922 20.773 1.00 40.25 193 LEU A C 1
ATOM 1470 O O . LEU A 1 193 ? 0.078 3.990 21.862 1.00 40.25 193 LEU A O 1
#

Radius of gyration: 21.23 Å; Cα contacts (8 Å, |Δi|>4): 100; chains: 1; bounding box: 46×40×66 Å

Mean predicted aligned error: 9.51 Å

pLDDT: mean 80.43, std 12.39, range [40.25, 94.5]

Sequence (193 aa):
MPPTSSSAPKVRTIGLMQPLTWLVRAWDDMVRIGFASLAHGSVMVVAGAAIIALAHHRFWLLAGALSGFLVVAPVLATSLYALSRALERGEKADARVVLRTWLSWQNTHSSKWDSDYWCLVQFGSLLALAATGWVLTSAALITLLAPVPIQTPVDFIRHVVLAQDGWLFELWLALGGVMAAPLFASSVVSMPL

Solvent-accessible surface area (backbone atoms only — not comparable to full-atom values): 11185 Å² total; per-residue (Å²): 132,84,82,82,78,80,73,73,79,81,83,76,89,77,58,94,63,47,66,58,54,50,52,54,50,53,50,53,46,41,64,72,43,33,66,52,49,52,54,56,52,46,54,54,51,50,52,53,50,48,48,46,73,77,18,55,78,37,32,69,57,30,52,48,52,52,48,52,49,61,55,49,41,65,67,64,44,48,45,56,52,50,37,49,52,26,49,76,68,74,43,84,41,42,62,63,51,41,50,45,54,58,48,44,72,71,65,70,83,70,88,91,58,69,70,60,51,52,48,52,53,48,49,46,49,51,45,45,52,50,48,50,50,50,50,52,52,52,46,52,52,48,70,73,69,44,94,61,91,69,45,33,65,66,45,42,44,54,67,40,70,60,37,91,74,81,63,61,43,59,52,51,50,49,52,50,49,66,64,44,48,61,57,51,56,48,50,69,74,69,57,87,128

Foldseek 3Di:
DDDPPPPDPDDDDADPCNVVVVVVLLVVLCVVLDPLSVVLVVVLVVLLVVLCVVCQQAVLSSLLSVLLSVLCVVVSCVLVVQLSVCVVVVHNSHNVSSVCVVVCLVVVPDDDCVVVNVVSVVLSVVSNVLSVVLSVVLCVLCVVPFPDDDRHPVCCCVRQVVNPDDCSVVVNVVVVCVSVVVVVVCCVVPDDD